Protein AF-A0A2D6JQS0-F1 (afdb_monomer_lite)

Secondary structure (DSSP, 8-state):
-EEEE-TTT--EEEESS---EEEE-TTT--EEEE-PPPP-----PPPHHHHHHHHHHHHHHHHHHHHHHHHHHHHHH-SGGGGSTTHHHHHHHHHHHHHHHHHHHHHHHHHHTSSS--S-------------------TTSHHHHHHHHHHHHHHHHHHHHHHHHHHHHHHHHHHHHHHHHHHHHHHTT-

Foldseek 3Di:
DDWDADPPPRDIDDDPDPDAAWDQDPPPRDTDGDPPPPPPPCPPPQPPVNVVVVVLLVPLLVQLVVLLVQLVVLCVVCVPCCVPPCVVVSCVSNVSSCVSCVVVVVVVVVVVVPPDPDDDPPPPDPPPPDDDDDDDDDPPCPVVVVVVVVVVVVVVVVVVVVVVVVVVVVVVVVVVVVVVVVVVVVVVVD

pLDDT: mean 72.51, std 15.48, range [33.44, 94.12]

Structure (mmCIF, N/CA/C/O backbone):
data_AF-A0A2D6JQS0-F1
#
_entry.id   AF-A0A2D6JQS0-F1
#
loop_
_atom_site.group_PDB
_atom_site.id
_atom_site.type_symbol
_atom_site.label_atom_id
_atom_site.label_alt_id
_atom_site.label_comp_id
_atom_site.label_asym_id
_atom_site.label_entity_id
_atom_site.label_seq_id
_atom_site.pdbx_PDB_ins_code
_atom_site.Cartn_x
_atom_site.Cartn_y
_atom_site.Cartn_z
_atom_site.occupancy
_atom_site.B_iso_or_equiv
_atom_site.auth_seq_id
_atom_site.auth_comp_id
_atom_site.auth_asym_id
_atom_site.auth_atom_id
_atom_site.pdbx_PDB_model_num
ATOM 1 N N . MET A 1 1 ? -30.048 9.059 39.868 1.00 60.97 1 MET A N 1
ATOM 2 C CA . MET A 1 1 ? -30.876 7.963 40.430 1.00 60.97 1 MET A CA 1
ATOM 3 C C . MET A 1 1 ? -32.261 8.067 39.819 1.00 60.97 1 MET A C 1
ATOM 5 O O . MET A 1 1 ? -32.766 9.179 39.764 1.00 60.97 1 MET A O 1
ATOM 9 N N . TYR A 1 2 ? -32.853 6.965 39.354 1.00 75.31 2 TYR A N 1
ATOM 10 C CA . TYR A 1 2 ? -34.159 6.997 38.684 1.00 75.31 2 TYR A CA 1
ATOM 11 C C . TYR A 1 2 ? -35.253 6.486 39.614 1.00 75.31 2 TYR A C 1
ATOM 13 O O . TYR A 1 2 ? -35.044 5.522 40.355 1.00 75.31 2 TYR A O 1
ATOM 21 N N . GLN A 1 3 ? -36.403 7.154 39.583 1.00 78.44 3 GLN A N 1
ATOM 22 C CA . GLN A 1 3 ? -37.559 6.816 40.398 1.00 78.44 3 GLN A CA 1
ATOM 23 C C . GLN A 1 3 ? -38.680 6.306 39.495 1.00 78.44 3 GLN A C 1
ATOM 25 O O . GLN A 1 3 ? -39.077 6.977 38.549 1.00 78.44 3 GLN A O 1
ATOM 30 N N . LEU A 1 4 ? -39.164 5.103 39.789 1.00 81.44 4 LEU A N 1
ATOM 31 C CA . LEU A 1 4 ? -40.225 4.416 39.058 1.00 81.44 4 LEU A CA 1
ATOM 32 C C . LEU A 1 4 ? -41.399 4.203 40.013 1.00 81.44 4 LEU A C 1
ATOM 34 O O . LEU A 1 4 ? -41.187 3.920 41.192 1.00 81.44 4 LEU A O 1
ATOM 38 N N . VAL A 1 5 ? -42.631 4.329 39.530 1.00 83.69 5 VAL A N 1
ATOM 39 C CA . VAL A 1 5 ? -43.838 4.066 40.325 1.00 83.69 5 VAL A CA 1
ATOM 40 C C . VAL A 1 5 ? -44.525 2.842 39.744 1.00 83.69 5 VAL A C 1
ATOM 42 O O . VAL A 1 5 ? -44.778 2.790 38.542 1.00 83.69 5 VAL A O 1
ATOM 45 N N . CYS A 1 6 ? -44.794 1.837 40.578 1.00 84.50 6 CYS A N 1
ATOM 46 C CA . CYS A 1 6 ? -45.536 0.667 40.128 1.00 84.50 6 CYS A CA 1
ATOM 47 C C . CYS A 1 6 ? -46.991 1.065 39.814 1.00 84.50 6 CYS A C 1
ATOM 49 O O . CYS A 1 6 ? -47.656 1.600 40.700 1.00 84.50 6 CYS A O 1
ATOM 51 N N . PRO A 1 7 ? -47.521 0.766 38.614 1.00 84.31 7 PRO A N 1
ATOM 52 C CA . PRO A 1 7 ? -48.896 1.118 38.253 1.00 84.31 7 PRO A CA 1
ATOM 53 C C . PRO A 1 7 ? -49.950 0.322 39.032 1.00 84.31 7 PRO A C 1
ATOM 55 O O . PRO A 1 7 ? -51.094 0.747 39.101 1.00 84.31 7 PRO A O 1
ATOM 58 N N . ASN A 1 8 ? -49.579 -0.822 39.617 1.00 86.94 8 ASN A N 1
ATOM 59 C CA . ASN A 1 8 ? -50.534 -1.718 40.268 1.00 86.94 8 ASN A CA 1
ATOM 60 C C . ASN A 1 8 ? -50.696 -1.438 41.772 1.00 86.94 8 ASN A C 1
ATOM 62 O O . ASN A 1 8 ? -51.780 -1.574 42.319 1.00 86.94 8 ASN A O 1
ATOM 66 N N . CYS A 1 9 ? -49.623 -1.026 42.456 1.00 88.81 9 CYS A N 1
ATOM 67 C CA . CYS A 1 9 ? -49.655 -0.752 43.900 1.00 88.81 9 CYS A CA 1
ATOM 68 C C . CYS A 1 9 ? -49.201 0.662 44.287 1.00 88.81 9 CYS A C 1
ATOM 70 O O . CYS A 1 9 ? -49.132 0.977 45.471 1.00 88.81 9 CYS A O 1
ATOM 72 N N . GLY A 1 10 ? -48.820 1.504 43.321 1.00 85.12 10 GLY A N 1
ATOM 73 C CA . GLY A 1 10 ? -48.348 2.869 43.577 1.00 85.12 10 GLY A CA 1
ATOM 74 C C . GLY A 1 10 ? -46.990 2.957 44.286 1.00 85.12 10 GLY A C 1
ATOM 75 O O . GLY A 1 10 ? -46.544 4.049 44.642 1.00 85.12 10 GLY A O 1
ATOM 76 N N . GLN A 1 11 ? -46.301 1.831 44.503 1.00 86.38 11 GLN A N 1
ATOM 77 C CA . GLN A 1 11 ? -45.053 1.819 45.259 1.00 86.38 11 GLN A CA 1
ATOM 78 C C . GLN A 1 11 ? -43.918 2.485 44.470 1.00 86.38 11 GLN A C 1
ATOM 80 O O . GLN A 1 11 ? -43.648 2.143 43.315 1.00 86.38 11 GLN A O 1
ATOM 85 N N . LYS A 1 12 ? -43.236 3.433 45.123 1.00 85.81 12 LYS A N 1
ATOM 86 C CA . LYS A 1 12 ? -42.078 4.161 44.589 1.00 85.81 12 LYS A CA 1
ATOM 87 C C . LYS A 1 12 ? -40.817 3.309 44.728 1.00 85.81 12 LYS A C 1
ATOM 89 O O . LYS A 1 12 ? -40.426 2.936 45.829 1.00 85.81 12 LYS A O 1
ATOM 94 N N . MET A 1 13 ? -40.159 3.044 43.610 1.00 80.50 13 MET A N 1
ATOM 95 C CA . MET A 1 13 ? -38.956 2.229 43.502 1.00 80.50 13 MET A CA 1
ATOM 96 C C . MET A 1 13 ? -37.789 3.073 43.001 1.00 80.50 13 MET A C 1
ATOM 98 O O . MET A 1 13 ? -37.962 3.908 42.114 1.00 80.50 13 MET A O 1
ATOM 102 N N . ARG A 1 14 ? -36.591 2.857 43.550 1.00 79.69 14 ARG A N 1
ATOM 103 C CA . ARG A 1 14 ? -35.366 3.537 43.110 1.00 79.69 14 ARG A CA 1
ATOM 104 C C . ARG A 1 14 ? -34.458 2.544 42.403 1.00 79.69 14 ARG A C 1
ATOM 106 O O . ARG A 1 14 ? -34.060 1.550 43.005 1.00 79.69 14 ARG A O 1
ATOM 113 N N . THR A 1 15 ? -34.098 2.823 41.154 1.00 76.56 15 THR A N 1
ATOM 114 C CA . THR A 1 15 ? -33.125 2.015 40.411 1.00 76.56 15 THR A CA 1
ATOM 115 C C . THR A 1 15 ? -31.848 2.806 40.152 1.00 76.56 15 THR A C 1
ATOM 117 O O . THR A 1 15 ? -31.854 4.018 39.904 1.00 76.56 15 THR A O 1
ATOM 120 N N . LYS A 1 16 ? -30.713 2.101 40.227 1.00 69.44 16 LYS A N 1
ATOM 121 C CA . LYS A 1 16 ? -29.394 2.674 39.923 1.00 69.44 16 LYS A CA 1
ATOM 122 C C . LYS A 1 16 ? -29.216 2.943 38.422 1.00 69.44 16 LYS A C 1
ATOM 124 O O . LYS A 1 16 ? -28.465 3.840 38.065 1.00 69.44 16 LYS A O 1
ATOM 129 N N . LYS A 1 17 ? -29.929 2.207 37.560 1.00 67.25 17 LYS A N 1
ATOM 130 C CA . LYS A 1 17 ? -29.922 2.348 36.095 1.00 67.25 17 LYS A CA 1
ATOM 131 C C . LYS A 1 17 ? -31.357 2.438 35.562 1.00 67.25 17 LYS A C 1
ATOM 133 O O . LYS A 1 17 ? -32.286 1.945 36.208 1.00 67.25 17 LYS A O 1
ATOM 138 N N . LEU A 1 18 ? -31.530 3.074 34.405 1.00 65.06 18 LEU A N 1
ATOM 139 C CA . LEU A 1 18 ? -32.772 3.035 33.629 1.00 65.06 18 LEU A CA 1
ATOM 140 C C . LEU A 1 18 ? -33.000 1.592 33.175 1.00 65.06 18 LEU A C 1
ATOM 142 O O . LEU A 1 18 ? -32.271 1.086 32.326 1.00 65.06 18 LEU A O 1
ATOM 146 N N . VAL A 1 19 ? -33.964 0.908 33.787 1.00 63.50 19 VAL A N 1
ATOM 147 C CA . VAL A 1 19 ? -34.331 -0.455 33.394 1.00 63.50 19 VAL A CA 1
ATOM 148 C C . VAL A 1 19 ? -35.478 -0.335 32.402 1.00 63.50 19 VAL A C 1
ATOM 150 O O . VAL A 1 19 ? -36.569 0.094 32.779 1.00 63.50 19 VAL A O 1
ATOM 153 N N . SER A 1 20 ? -35.216 -0.678 31.144 1.00 66.88 20 SER A N 1
ATOM 154 C CA . SER A 1 20 ? -36.236 -0.768 30.095 1.00 66.88 20 SER A CA 1
ATOM 155 C C . SER A 1 20 ? -36.625 -2.234 29.940 1.00 66.88 20 SER A C 1
ATOM 157 O O . SER A 1 20 ? -35.758 -3.072 29.697 1.00 66.88 20 SER A O 1
ATOM 159 N N . GLY A 1 21 ? -37.901 -2.570 30.144 1.00 75.88 21 GLY A N 1
ATOM 160 C CA . GLY A 1 21 ? -38.386 -3.949 30.030 1.00 75.88 21 GLY A CA 1
ATOM 161 C C . GLY A 1 21 ? -39.406 -4.345 31.096 1.00 75.88 21 GLY A C 1
ATOM 162 O O . GLY A 1 21 ? -40.058 -3.498 31.706 1.00 75.88 21 GLY A O 1
ATOM 163 N N . LYS A 1 22 ? -39.582 -5.659 31.297 1.00 79.19 22 LYS A N 1
ATOM 164 C CA . LYS A 1 22 ? -40.445 -6.203 32.357 1.00 79.19 22 LYS A CA 1
ATOM 165 C C . LYS A 1 22 ? -39.705 -6.130 33.691 1.00 79.19 22 LYS A C 1
ATOM 167 O O . LYS A 1 22 ? -38.696 -6.807 33.869 1.00 79.19 22 LYS A O 1
ATOM 172 N N . VAL A 1 23 ? -40.224 -5.344 34.627 1.00 82.38 23 VAL A N 1
ATOM 173 C CA . VAL A 1 23 ? -39.700 -5.239 35.994 1.00 82.38 23 VAL A CA 1
ATOM 174 C C . VAL A 1 23 ? -40.722 -5.835 36.958 1.00 82.38 23 VAL A C 1
ATOM 176 O O . VAL A 1 23 ? -41.917 -5.549 36.862 1.00 82.38 23 VAL A O 1
ATOM 179 N N . LYS A 1 24 ? -40.254 -6.675 37.889 1.00 85.62 24 LYS A N 1
ATOM 180 C CA . LYS A 1 24 ? -41.083 -7.246 38.956 1.00 85.62 24 LYS A CA 1
ATOM 181 C C . LYS A 1 24 ? -41.143 -6.277 40.135 1.00 85.62 24 LYS A C 1
ATOM 183 O O . LYS A 1 24 ? -40.106 -5.880 40.666 1.00 85.62 24 LYS A O 1
ATOM 188 N N . CYS A 1 25 ? -42.346 -5.899 40.556 1.00 85.50 25 CYS A N 1
ATOM 189 C CA . CYS A 1 25 ? -42.526 -5.079 41.751 1.00 85.50 25 CYS A CA 1
ATOM 190 C C . CYS A 1 25 ? -42.332 -5.927 43.030 1.00 85.50 25 CYS A C 1
ATOM 192 O O . CYS A 1 25 ? -42.939 -6.986 43.128 1.00 85.50 25 CYS A O 1
ATOM 194 N N . PRO A 1 26 ? -41.556 -5.496 44.039 1.00 84.75 26 PRO A N 1
ATOM 195 C CA . PRO A 1 26 ? -41.351 -6.230 45.284 1.00 84.75 26 PRO A CA 1
ATOM 196 C C . PRO A 1 26 ? -42.544 -6.131 46.239 1.00 84.75 26 PRO A C 1
ATOM 198 O O . PRO A 1 26 ? -42.681 -6.997 47.091 1.00 84.75 26 PRO A O 1
ATOM 201 N N . GLY A 1 27 ? -43.413 -5.121 46.105 1.00 85.94 27 GLY A N 1
ATOM 202 C CA . GLY A 1 27 ? -44.619 -5.010 46.928 1.00 85.94 27 GLY A CA 1
ATOM 203 C C . GLY A 1 27 ? -45.738 -5.934 46.466 1.00 85.94 27 GLY A C 1
ATOM 204 O O . GLY A 1 27 ? -46.205 -6.767 47.228 1.00 85.94 27 GLY A O 1
ATOM 205 N N . CYS A 1 28 ? -46.165 -5.808 45.205 1.00 87.88 28 CYS A N 1
ATOM 206 C CA . CYS A 1 28 ? -47.296 -6.582 44.673 1.00 87.88 28 CYS A CA 1
ATOM 207 C C . CYS A 1 28 ? -46.890 -7.827 43.872 1.00 87.88 28 CYS A C 1
ATOM 209 O O . CYS A 1 28 ? -47.759 -8.546 43.394 1.00 87.88 28 CYS A O 1
ATOM 211 N N . GLN A 1 29 ? -45.589 -8.071 43.674 1.00 85.81 29 GLN A N 1
ATOM 212 C CA . GLN A 1 29 ? -45.033 -9.180 42.879 1.00 85.81 29 GLN A CA 1
ATOM 213 C C . GLN A 1 29 ? -45.459 -9.234 41.404 1.00 85.81 29 GLN A C 1
ATOM 215 O O . GLN A 1 29 ? -45.073 -10.157 40.686 1.00 85.81 29 GLN A O 1
ATOM 220 N N . GLN A 1 30 ? -46.189 -8.228 40.928 1.00 85.94 30 GLN A N 1
ATOM 221 C CA . GLN A 1 30 ? -46.667 -8.148 39.557 1.00 85.94 30 GLN A CA 1
ATOM 222 C C . GLN A 1 30 ? -45.588 -7.584 38.631 1.00 85.94 30 GLN A C 1
ATOM 224 O O . GLN A 1 30 ? -44.807 -6.698 39.002 1.00 85.94 30 GLN A O 1
ATOM 229 N N . ASN A 1 31 ? -45.548 -8.119 37.414 1.00 84.56 31 ASN A N 1
ATOM 230 C CA . ASN A 1 31 ? -44.633 -7.675 36.371 1.00 84.56 31 ASN A CA 1
ATOM 231 C C . ASN A 1 31 ? -45.281 -6.535 35.587 1.00 84.56 31 ASN A C 1
ATOM 233 O O . ASN A 1 31 ? -46.371 -6.705 35.046 1.00 84.56 31 ASN A O 1
ATOM 237 N N . PHE A 1 32 ? -44.598 -5.400 35.469 1.00 81.69 32 PHE A N 1
ATOM 238 C CA . PHE A 1 32 ? -45.050 -4.291 34.629 1.00 81.69 32 PHE A CA 1
ATOM 239 C C . PHE A 1 32 ? -43.949 -3.879 33.654 1.00 81.69 32 PHE A C 1
ATOM 241 O O . PHE A 1 32 ? -42.761 -4.095 33.905 1.00 81.69 32 PHE A O 1
ATOM 248 N N . ARG A 1 33 ? -44.346 -3.339 32.499 1.00 77.19 33 ARG A N 1
ATOM 249 C CA . ARG A 1 33 ? -43.409 -2.815 31.502 1.00 77.19 33 ARG A CA 1
ATOM 250 C C . ARG A 1 33 ? -43.120 -1.352 31.798 1.00 77.19 33 ARG A C 1
ATOM 252 O O . ARG A 1 33 ? -44.045 -0.562 31.969 1.00 77.19 33 ARG A O 1
ATOM 259 N N . THR A 1 34 ? -41.846 -0.996 31.843 1.00 75.69 34 THR A N 1
ATOM 260 C CA . THR A 1 34 ? -41.417 0.401 31.856 1.00 75.69 34 THR A CA 1
ATOM 261 C C . THR A 1 34 ? -41.355 0.902 30.412 1.00 75.69 34 THR A C 1
ATOM 263 O O . THR A 1 34 ? -40.552 0.422 29.619 1.00 75.69 34 THR A O 1
ATOM 266 N N . ASN A 1 35 ? -42.214 1.865 30.062 1.00 59.25 35 ASN A N 1
ATOM 267 C CA . ASN A 1 35 ? -42.192 2.556 28.762 1.00 59.25 35 ASN A CA 1
ATOM 268 C C . ASN A 1 35 ? -41.187 3.712 28.770 1.00 59.25 35 ASN A C 1
ATOM 270 O O . ASN A 1 35 ? -41.434 4.773 28.199 1.00 59.25 35 ASN A O 1
ATOM 274 N N . THR A 1 36 ? -40.073 3.548 29.476 1.00 55.12 36 THR A N 1
ATOM 275 C CA . THR A 1 36 ? -38.993 4.509 29.330 1.00 55.12 36 THR A CA 1
ATOM 276 C C . THR A 1 36 ? -38.389 4.240 27.959 1.00 55.12 36 THR A C 1
ATOM 278 O O . THR A 1 36 ? -38.076 3.075 27.690 1.00 55.12 36 THR A O 1
ATOM 281 N N . PRO A 1 37 ? -38.271 5.248 27.073 1.00 51.91 37 PRO A N 1
ATOM 282 C CA . PRO A 1 37 ? -37.564 5.048 25.821 1.00 51.91 37 PRO A CA 1
ATOM 283 C C . PRO A 1 37 ? -36.208 4.417 26.162 1.00 51.91 37 PRO A C 1
ATOM 285 O O . PRO A 1 37 ? -35.601 4.820 27.167 1.00 51.91 37 PRO A O 1
ATOM 288 N N . PRO A 1 38 ? -35.792 3.372 25.423 1.00 50.81 38 PRO A N 1
ATOM 289 C CA . PRO A 1 38 ? -34.551 2.669 25.710 1.00 50.81 38 PRO A CA 1
ATOM 290 C C . PRO A 1 38 ? -33.435 3.704 25.882 1.00 50.81 38 PRO A C 1
ATOM 292 O O . PRO A 1 38 ? -33.471 4.726 25.187 1.00 50.81 38 PRO A O 1
ATOM 295 N N . PRO A 1 39 ? -32.479 3.505 26.816 1.00 51.56 39 PRO A N 1
ATOM 296 C CA . PRO A 1 39 ? -31.298 4.354 26.855 1.00 51.56 39 PRO A CA 1
ATOM 297 C C . PRO A 1 39 ? -30.763 4.346 25.435 1.00 51.56 39 PRO A C 1
ATOM 299 O O . PRO A 1 39 ? -30.502 3.265 24.913 1.00 51.56 39 PRO A O 1
ATOM 302 N N . VAL A 1 40 ? -30.762 5.516 24.792 1.00 52.75 40 VAL A N 1
ATOM 303 C CA . VAL A 1 40 ? -30.307 5.667 23.416 1.00 52.75 40 VAL A CA 1
ATOM 304 C C . VAL A 1 40 ? -28.961 4.969 23.394 1.00 52.75 40 VAL A C 1
ATOM 306 O O . VAL A 1 40 ? -28.029 5.429 24.055 1.00 52.75 40 VAL A O 1
ATOM 309 N N . GLU A 1 41 ? -28.885 3.809 22.740 1.00 47.09 41 GLU A N 1
ATOM 310 C CA . GLU A 1 41 ? -27.621 3.288 22.263 1.00 47.09 41 GLU A CA 1
ATOM 311 C C . GLU A 1 41 ? -27.137 4.410 21.364 1.00 47.09 41 GLU A C 1
ATOM 313 O O . GLU A 1 41 ? -27.542 4.538 20.209 1.00 47.09 41 GLU A O 1
ATOM 318 N N . GLN A 1 42 ? -26.367 5.325 21.951 1.00 47.84 42 GLN A N 1
ATOM 319 C CA . GLN A 1 42 ? -25.520 6.224 21.217 1.00 47.84 42 GLN A CA 1
ATOM 320 C C . GLN A 1 42 ? -24.591 5.270 20.490 1.00 47.84 42 GLN A C 1
ATOM 322 O O . GLN A 1 42 ? -23.562 4.850 21.013 1.00 47.84 42 GLN A O 1
ATOM 327 N N . LYS A 1 43 ? -25.015 4.868 19.289 1.00 46.38 43 LYS A N 1
ATOM 328 C CA . LYS A 1 43 ? -24.120 4.535 18.202 1.00 46.38 43 LYS A CA 1
ATOM 329 C C . LYS A 1 43 ? -23.211 5.747 18.141 1.00 46.38 43 LYS A C 1
ATOM 331 O O . LYS A 1 43 ? -23.630 6.780 17.628 1.00 46.38 43 LYS A O 1
ATOM 336 N N . ALA A 1 44 ? -22.089 5.651 18.855 1.00 54.53 44 ALA A N 1
ATOM 337 C CA . ALA A 1 44 ? -21.155 6.737 19.041 1.00 54.53 44 ALA A CA 1
ATOM 338 C C . ALA A 1 44 ? -20.899 7.286 17.648 1.00 54.53 44 ALA A C 1
ATOM 340 O O . ALA A 1 44 ? -20.442 6.556 16.766 1.00 54.53 44 ALA A O 1
ATOM 341 N N . GLU A 1 45 ? -21.357 8.512 17.416 1.00 50.19 45 GLU A N 1
ATOM 342 C CA . GLU A 1 45 ? -21.091 9.184 16.164 1.00 50.19 45 GLU A CA 1
ATOM 343 C C . GLU A 1 45 ? -19.562 9.246 16.090 1.00 50.19 45 GLU A C 1
ATOM 345 O O . GLU A 1 45 ? -18.947 9.762 17.031 1.00 50.19 45 GLU A O 1
ATOM 350 N N . PRO A 1 46 ? -18.937 8.590 15.094 1.00 53.25 46 PRO A N 1
ATOM 351 C CA . PRO A 1 46 ? -17.492 8.456 15.059 1.00 53.25 46 PRO A CA 1
ATOM 352 C C . PRO A 1 46 ? -16.915 9.861 15.102 1.00 53.25 46 PRO A C 1
ATOM 354 O O . PRO A 1 46 ? -17.295 10.719 14.298 1.00 53.25 46 PRO A O 1
ATOM 357 N N . SER A 1 47 ? -16.056 10.113 16.089 1.00 59.84 47 SER A N 1
ATOM 358 C CA . SER A 1 47 ? -15.484 11.438 16.272 1.00 59.84 47 SER A CA 1
ATOM 359 C C . SER A 1 47 ? -14.773 11.853 14.973 1.00 59.84 47 SER A C 1
ATOM 361 O O . SER A 1 47 ? -14.268 10.990 14.244 1.00 59.84 47 SER A O 1
ATOM 363 N N . PRO A 1 48 ? -14.706 13.156 14.645 1.00 69.00 48 PRO A N 1
ATOM 364 C CA . PRO A 1 48 ? -14.028 13.633 13.436 1.00 69.00 48 PRO A CA 1
ATOM 365 C C . PRO A 1 48 ? -12.608 13.060 13.269 1.00 69.00 48 PRO A C 1
ATOM 367 O O . PRO A 1 48 ? -12.167 12.800 12.152 1.00 69.00 48 PRO A O 1
ATOM 370 N N . GLN A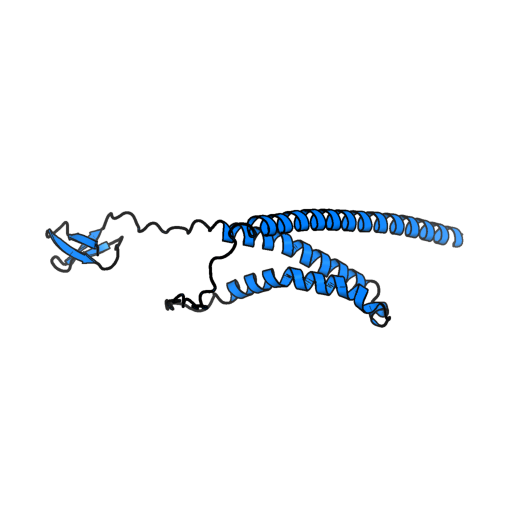 1 49 ? -11.944 12.781 14.393 1.00 63.56 49 GLN A N 1
ATOM 371 C CA . GLN A 1 49 ? -10.610 12.199 14.482 1.00 63.56 49 GLN A CA 1
ATOM 372 C C . GLN A 1 49 ? -10.552 10.733 14.007 1.00 63.56 49 GLN A C 1
ATOM 374 O O . GLN A 1 49 ? -9.605 10.337 13.332 1.00 63.56 49 GLN A O 1
ATOM 379 N N . GLU A 1 50 ? -11.588 9.933 14.278 1.00 69.31 50 GLU A N 1
ATOM 380 C CA . GLU A 1 50 ? -11.658 8.532 13.838 1.00 69.31 50 GLU A CA 1
ATOM 381 C C . GLU A 1 50 ? -11.876 8.423 12.318 1.00 69.31 50 GLU A C 1
ATOM 383 O O . GLU A 1 50 ? -11.407 7.489 11.659 1.00 69.31 50 GLU A O 1
ATOM 388 N N . LYS A 1 51 ? -12.579 9.400 11.732 1.00 75.88 51 LYS A N 1
ATOM 389 C CA . LYS A 1 51 ? -12.822 9.455 10.286 1.00 75.88 51 LYS A CA 1
ATOM 390 C C . LYS A 1 51 ? -11.532 9.732 9.508 1.00 75.88 51 LYS A C 1
ATOM 392 O O . LYS A 1 51 ? -11.307 9.098 8.479 1.00 75.88 51 LYS A O 1
ATOM 397 N N . GLU A 1 52 ? -10.684 10.630 10.004 1.00 79.06 52 GLU A N 1
ATOM 398 C CA . GLU A 1 52 ? -9.388 10.946 9.389 1.00 79.06 52 GLU A CA 1
ATOM 399 C C . GLU A 1 52 ? -8.429 9.750 9.435 1.00 79.06 52 GLU A C 1
ATOM 401 O O . GLU A 1 52 ? -7.813 9.404 8.424 1.00 79.06 52 GLU A O 1
ATOM 406 N N . GLU A 1 53 ? -8.367 9.047 10.568 1.00 77.38 53 GLU A N 1
ATOM 407 C CA . GLU A 1 53 ? -7.519 7.861 10.714 1.00 77.38 53 GLU A CA 1
ATOM 408 C C . GLU A 1 53 ? -7.954 6.724 9.775 1.00 77.38 53 GLU A C 1
ATOM 410 O O . GLU A 1 53 ? -7.116 6.086 9.130 1.00 77.38 53 GLU A O 1
ATOM 415 N N . ARG A 1 54 ? -9.271 6.518 9.611 1.00 78.75 54 ARG A N 1
ATOM 416 C CA . ARG A 1 54 ? -9.805 5.563 8.625 1.00 78.75 54 ARG A CA 1
ATOM 417 C C . ARG A 1 54 ? -9.431 5.940 7.197 1.00 78.75 54 ARG A C 1
ATOM 419 O O . ARG A 1 54 ? -9.059 5.054 6.435 1.00 78.75 54 ARG A O 1
ATOM 426 N N . ILE A 1 55 ? -9.514 7.221 6.832 1.00 82.62 55 ILE A N 1
ATOM 427 C CA . ILE A 1 55 ? -9.126 7.688 5.492 1.00 82.62 55 ILE A CA 1
ATOM 428 C C . ILE A 1 55 ? -7.628 7.459 5.270 1.00 82.62 55 ILE A C 1
ATOM 430 O O . ILE A 1 55 ? -7.239 6.918 4.236 1.00 82.62 55 ILE A O 1
ATOM 434 N N . ARG A 1 56 ? -6.784 7.790 6.254 1.00 78.44 56 ARG A N 1
ATOM 435 C CA . ARG A 1 56 ? -5.337 7.563 6.171 1.00 78.44 56 ARG A CA 1
ATOM 436 C C . ARG A 1 56 ? -4.998 6.081 6.011 1.00 78.44 56 ARG A C 1
ATOM 438 O O . ARG A 1 56 ? -4.161 5.752 5.177 1.00 78.44 56 ARG A O 1
ATOM 445 N N . MET A 1 57 ? -5.668 5.189 6.742 1.00 81.19 57 MET A N 1
ATOM 446 C CA . MET A 1 57 ? -5.521 3.740 6.552 1.00 81.19 57 MET A CA 1
ATOM 447 C C . MET A 1 57 ? -5.984 3.284 5.164 1.00 81.19 57 MET A C 1
ATOM 449 O O . MET A 1 57 ? -5.295 2.485 4.531 1.00 81.19 57 MET A O 1
ATOM 453 N N . LEU A 1 58 ? -7.115 3.807 4.677 1.00 80.44 58 LEU A N 1
ATOM 454 C CA . LEU A 1 58 ? -7.667 3.460 3.365 1.00 80.44 58 LEU A CA 1
ATOM 455 C C . LEU A 1 58 ? -6.725 3.857 2.219 1.00 80.44 58 LEU A C 1
ATOM 457 O O . LEU A 1 58 ? -6.669 3.158 1.214 1.00 80.44 58 LEU A O 1
ATOM 461 N N . VAL A 1 59 ? -5.983 4.957 2.373 1.00 81.44 59 VAL A N 1
ATOM 462 C CA . VAL A 1 59 ? -5.032 5.445 1.364 1.00 81.44 59 VAL A CA 1
ATOM 463 C C . VAL A 1 59 ? -3.648 4.815 1.533 1.00 81.44 59 VAL A C 1
ATOM 465 O O . VAL A 1 59 ? -3.058 4.394 0.550 1.00 81.44 59 VAL A O 1
ATOM 468 N N . MET A 1 60 ? -3.108 4.688 2.748 1.00 82.50 60 MET A N 1
ATOM 469 C CA . MET A 1 60 ? -1.746 4.158 2.936 1.00 82.50 60 MET A CA 1
ATOM 470 C C . MET A 1 60 ? -1.627 2.660 2.627 1.00 82.50 60 MET A C 1
ATOM 472 O O . MET A 1 60 ? -0.584 2.225 2.142 1.00 82.50 60 MET A O 1
ATOM 476 N N . ALA A 1 61 ? -2.686 1.874 2.847 1.00 86.19 61 ALA A N 1
ATOM 477 C CA . ALA A 1 61 ? -2.680 0.435 2.584 1.00 86.19 61 ALA A CA 1
ATOM 478 C C . ALA A 1 61 ? -2.465 0.055 1.099 1.00 86.19 61 ALA A C 1
ATOM 480 O O . ALA A 1 61 ? -1.560 -0.739 0.837 1.00 86.19 61 ALA A O 1
ATOM 481 N N . PRO A 1 62 ? -3.218 0.592 0.113 1.00 81.94 62 PRO A N 1
ATOM 482 C CA . PRO A 1 62 ? -3.000 0.261 -1.297 1.00 81.94 62 PRO A CA 1
ATOM 483 C C . PRO A 1 62 ? -1.638 0.740 -1.803 1.00 81.94 62 PRO A C 1
ATOM 485 O O . PRO A 1 62 ? -1.008 0.042 -2.589 1.00 81.94 62 PRO A O 1
ATOM 488 N N . PHE A 1 63 ? -1.147 1.881 -1.310 1.00 83.12 63 PHE A N 1
ATOM 489 C CA . PHE A 1 63 ? 0.203 2.348 -1.620 1.00 83.12 63 PHE A CA 1
ATOM 490 C C . PHE A 1 63 ? 1.263 1.386 -1.079 1.00 83.12 63 PHE A C 1
ATOM 492 O O . PHE A 1 63 ? 2.125 0.945 -1.833 1.00 83.12 63 PHE A O 1
ATOM 499 N N . GLY A 1 64 ? 1.171 0.995 0.195 1.00 87.31 64 GLY A N 1
ATOM 500 C CA . GLY A 1 64 ? 2.084 0.015 0.781 1.00 87.31 64 GLY A CA 1
ATOM 501 C C . GLY A 1 64 ? 2.074 -1.319 0.032 1.00 87.31 64 GLY A C 1
ATOM 502 O O . GLY A 1 64 ? 3.135 -1.856 -0.278 1.00 87.31 64 GLY A O 1
ATOM 503 N N . ALA A 1 65 ? 0.887 -1.815 -0.332 1.00 84.56 65 ALA A N 1
ATOM 504 C CA . ALA A 1 65 ? 0.729 -3.042 -1.111 1.00 84.56 65 ALA A CA 1
ATOM 505 C C . ALA A 1 65 ? 1.340 -2.932 -2.517 1.00 84.56 65 ALA A C 1
ATOM 507 O O . ALA A 1 65 ? 2.007 -3.863 -2.961 1.00 84.56 65 ALA A O 1
ATOM 508 N N . LEU A 1 66 ? 1.168 -1.792 -3.193 1.00 84.12 66 LEU A N 1
ATOM 509 C CA . LEU A 1 66 ? 1.755 -1.538 -4.509 1.00 84.12 66 LEU A CA 1
ATOM 510 C C . LEU A 1 66 ? 3.289 -1.523 -4.453 1.00 84.12 66 LEU A C 1
ATOM 512 O O . LEU A 1 66 ? 3.932 -2.186 -5.261 1.00 84.12 66 LEU A O 1
ATOM 516 N N . PHE A 1 67 ? 3.878 -0.814 -3.485 1.00 86.38 67 PHE A N 1
ATOM 517 C CA . PHE A 1 67 ? 5.334 -0.782 -3.297 1.00 86.38 67 PHE A CA 1
ATOM 518 C C . PHE A 1 67 ? 5.903 -2.167 -2.973 1.00 86.38 67 PHE A C 1
ATOM 520 O O . PHE A 1 67 ? 6.939 -2.548 -3.521 1.00 86.38 67 PHE A O 1
ATOM 527 N N . LEU A 1 68 ? 5.200 -2.945 -2.142 1.00 88.62 68 LEU A N 1
ATOM 528 C CA . LEU A 1 68 ? 5.569 -4.333 -1.866 1.00 88.62 68 LEU A CA 1
ATOM 529 C C . LEU A 1 68 ? 5.510 -5.197 -3.124 1.00 88.62 68 LEU A C 1
ATOM 531 O O . LEU A 1 68 ? 6.425 -5.976 -3.369 1.00 88.62 68 LEU A O 1
ATOM 535 N N . PHE A 1 69 ? 4.451 -5.051 -3.919 1.00 83.31 69 PHE A N 1
ATOM 536 C CA . PHE A 1 69 ? 4.280 -5.803 -5.155 1.00 83.31 69 PHE A CA 1
ATOM 537 C C . PHE A 1 69 ? 5.386 -5.483 -6.164 1.00 83.31 69 PHE A C 1
ATOM 539 O O . PHE A 1 69 ? 6.005 -6.402 -6.686 1.00 83.31 69 PHE A O 1
ATOM 546 N N . ILE A 1 70 ? 5.696 -4.200 -6.379 1.00 83.19 70 ILE A N 1
ATOM 547 C CA . ILE A 1 70 ? 6.790 -3.773 -7.266 1.00 83.19 70 ILE A CA 1
ATOM 548 C C . ILE A 1 70 ? 8.129 -4.339 -6.782 1.00 83.19 70 ILE A C 1
ATOM 550 O O . ILE A 1 70 ? 8.879 -4.890 -7.582 1.00 83.19 70 ILE A O 1
ATOM 554 N N . GLY A 1 71 ? 8.414 -4.248 -5.479 1.00 85.12 71 GLY A N 1
ATOM 555 C CA . GLY A 1 71 ? 9.638 -4.805 -4.904 1.00 85.12 71 GLY A CA 1
ATOM 556 C C . GLY A 1 71 ? 9.742 -6.323 -5.075 1.00 85.12 71 GLY A C 1
ATOM 557 O O . GLY A 1 71 ? 10.792 -6.828 -5.456 1.00 85.12 71 GLY A O 1
ATOM 558 N N . LEU A 1 72 ? 8.644 -7.055 -4.863 1.00 86.12 72 LEU A N 1
ATOM 559 C CA . LEU A 1 72 ? 8.596 -8.506 -5.067 1.00 86.12 72 LEU A CA 1
ATOM 560 C C . LEU A 1 72 ? 8.761 -8.899 -6.537 1.00 86.12 72 LEU A C 1
ATOM 562 O O . LEU A 1 72 ? 9.472 -9.855 -6.824 1.00 86.12 72 LEU A O 1
ATOM 566 N N . VAL A 1 73 ? 8.132 -8.169 -7.460 1.00 81.19 73 VAL A N 1
ATOM 567 C CA . VAL A 1 73 ? 8.283 -8.404 -8.903 1.00 81.19 73 VAL A CA 1
ATOM 568 C C . VAL A 1 73 ? 9.722 -8.149 -9.338 1.00 81.19 73 VAL A C 1
ATOM 570 O O . VAL A 1 73 ? 10.275 -8.968 -10.062 1.00 81.19 73 VAL A O 1
ATOM 573 N N . ALA A 1 74 ? 10.353 -7.076 -8.855 1.00 81.88 74 ALA A N 1
ATOM 574 C CA . ALA A 1 74 ? 11.755 -6.797 -9.154 1.00 81.88 74 ALA A CA 1
ATOM 575 C C . ALA A 1 74 ? 12.677 -7.940 -8.689 1.00 81.88 74 ALA A C 1
ATOM 577 O O . ALA A 1 74 ? 13.511 -8.398 -9.460 1.00 81.88 74 ALA A O 1
ATOM 578 N N . ILE A 1 75 ? 12.458 -8.464 -7.476 1.00 84.56 75 ILE A N 1
ATOM 579 C CA . ILE A 1 75 ? 13.200 -9.621 -6.943 1.00 84.56 75 ILE A CA 1
ATOM 580 C C . ILE A 1 75 ? 12.926 -10.901 -7.751 1.00 84.56 75 ILE A C 1
ATOM 582 O O . ILE A 1 75 ? 13.815 -11.730 -7.913 1.00 84.56 75 ILE A O 1
ATOM 586 N N . ALA A 1 76 ? 11.695 -11.091 -8.232 1.00 82.75 76 ALA A N 1
ATOM 587 C CA . ALA A 1 76 ? 11.305 -12.294 -8.965 1.00 82.75 76 ALA A CA 1
ATOM 588 C C . ALA A 1 76 ? 11.837 -12.330 -10.405 1.00 82.75 76 ALA A C 1
ATOM 590 O O . ALA A 1 76 ? 12.035 -13.419 -10.939 1.00 82.75 76 ALA A O 1
ATOM 591 N N . ILE A 1 77 ? 12.024 -11.166 -11.034 1.00 82.81 77 ILE A N 1
ATOM 592 C CA . ILE A 1 77 ? 12.552 -11.067 -12.400 1.00 82.81 77 ILE A CA 1
ATOM 593 C C . ILE A 1 77 ? 14.050 -11.372 -12.421 1.00 82.81 77 ILE A C 1
ATOM 595 O O . ILE A 1 77 ? 14.491 -12.081 -13.322 1.00 82.81 77 ILE A O 1
ATOM 599 N N . ASP A 1 78 ? 14.805 -10.871 -11.440 1.00 82.38 78 ASP A N 1
ATOM 600 C CA . ASP A 1 78 ? 16.257 -11.039 -11.409 1.00 82.38 78 ASP A CA 1
ATOM 601 C C . ASP A 1 78 ? 16.766 -11.323 -9.979 1.00 82.38 78 ASP A C 1
ATOM 603 O O . ASP A 1 78 ? 17.137 -10.411 -9.232 1.00 82.38 78 ASP A O 1
ATOM 607 N N . PRO A 1 79 ? 16.725 -12.592 -9.532 1.00 81.56 79 PRO A N 1
ATOM 608 C CA . PRO A 1 79 ? 17.128 -12.956 -8.176 1.00 81.56 79 PRO A CA 1
ATOM 609 C C . PRO A 1 79 ? 18.648 -12.878 -7.966 1.00 81.56 79 PRO A C 1
ATOM 611 O O . PRO A 1 79 ? 19.102 -12.773 -6.823 1.00 81.56 79 PRO A O 1
ATOM 614 N N . ASP A 1 80 ? 19.434 -12.915 -9.042 1.00 83.50 80 ASP A N 1
ATOM 615 C CA . ASP A 1 80 ? 20.898 -12.908 -8.981 1.00 83.50 80 ASP A CA 1
ATOM 616 C C . ASP A 1 80 ? 21.447 -11.503 -8.658 1.00 83.50 80 ASP A C 1
ATOM 618 O O . ASP A 1 80 ? 22.502 -11.355 -8.028 1.00 83.50 80 ASP A O 1
ATOM 622 N N . ASP A 1 81 ? 20.666 -10.462 -8.957 1.00 74.19 81 ASP A N 1
ATOM 623 C CA . ASP A 1 81 ? 20.978 -9.063 -8.660 1.00 74.19 81 ASP A CA 1
ATOM 624 C C . ASP A 1 81 ? 20.982 -8.732 -7.154 1.00 74.19 81 ASP A C 1
ATOM 626 O O . ASP A 1 81 ? 21.551 -7.710 -6.748 1.00 74.19 81 ASP A O 1
ATOM 630 N N . LEU A 1 82 ? 20.436 -9.606 -6.291 1.00 73.31 82 LEU A N 1
ATOM 631 C CA . LEU A 1 82 ? 20.470 -9.435 -4.829 1.00 73.31 82 LEU A CA 1
ATOM 632 C C . LEU A 1 82 ? 21.877 -9.577 -4.230 1.00 73.31 82 LEU A C 1
ATOM 634 O O . LEU A 1 82 ? 22.110 -9.118 -3.110 1.00 73.31 82 LEU A O 1
ATOM 638 N N . VAL A 1 83 ? 22.813 -10.203 -4.948 1.00 77.00 83 VAL A N 1
ATOM 639 C CA . VAL A 1 83 ? 24.216 -10.343 -4.513 1.00 77.00 83 VAL A CA 1
ATOM 640 C C . VAL A 1 83 ? 25.056 -9.135 -4.945 1.00 77.00 83 VAL A C 1
ATOM 642 O O . VAL A 1 83 ? 26.136 -8.888 -4.401 1.00 77.00 83 VAL A O 1
ATOM 645 N N . SER A 1 84 ? 24.557 -8.338 -5.892 1.00 75.69 84 SER A N 1
ATOM 646 C CA . SER A 1 84 ? 25.241 -7.139 -6.363 1.00 75.69 84 SER A CA 1
ATOM 647 C C . SER A 1 84 ? 25.234 -6.031 -5.297 1.00 75.69 84 SER A C 1
ATOM 649 O O . SER A 1 84 ? 24.340 -5.937 -4.453 1.00 75.69 84 SER A O 1
ATOM 651 N N . GLY A 1 85 ? 26.200 -5.109 -5.365 1.00 77.56 85 GLY A N 1
ATOM 652 C CA . GLY A 1 85 ? 26.243 -3.926 -4.490 1.00 77.56 85 GLY A CA 1
ATOM 653 C C . GLY A 1 85 ? 25.016 -3.000 -4.595 1.00 77.56 85 GLY A C 1
ATOM 654 O O . GLY A 1 85 ? 24.904 -2.055 -3.815 1.00 77.56 85 GLY A O 1
ATOM 655 N N . TRP A 1 86 ? 24.095 -3.269 -5.528 1.00 74.06 86 TRP A N 1
ATOM 656 C CA . TRP A 1 86 ? 22.859 -2.521 -5.762 1.00 74.06 86 TRP A CA 1
ATOM 657 C C . TRP A 1 86 ? 21.637 -3.114 -5.046 1.00 74.06 86 TRP A C 1
ATOM 659 O O . TRP A 1 86 ? 20.570 -2.500 -5.058 1.00 74.06 86 TRP A O 1
ATOM 669 N N . ALA A 1 87 ? 21.797 -4.234 -4.332 1.00 74.31 87 ALA A N 1
ATOM 670 C CA . ALA A 1 87 ? 20.780 -4.834 -3.465 1.00 74.31 87 ALA A CA 1
ATOM 671 C C . ALA A 1 87 ? 19.951 -3.840 -2.611 1.00 74.31 87 ALA A C 1
ATOM 673 O O . ALA A 1 87 ? 18.725 -3.995 -2.553 1.00 74.31 87 ALA A O 1
ATOM 674 N N . PRO A 1 88 ? 20.527 -2.793 -1.972 1.00 75.56 88 PRO A N 1
ATOM 675 C CA . PRO A 1 88 ? 19.728 -1.848 -1.188 1.00 75.56 88 PRO A CA 1
ATOM 676 C C . PRO A 1 88 ? 18.689 -1.074 -2.013 1.00 75.56 88 PRO A C 1
ATOM 678 O O . PRO A 1 88 ? 17.659 -0.685 -1.462 1.00 75.56 88 PRO A O 1
ATOM 681 N N . PHE A 1 89 ? 18.901 -0.882 -3.318 1.00 77.19 89 PHE A N 1
ATOM 682 C CA . PHE A 1 89 ? 17.940 -0.194 -4.184 1.00 77.19 89 PHE A CA 1
ATOM 683 C C . PHE A 1 89 ? 16.728 -1.068 -4.517 1.00 77.19 89 PHE A C 1
ATOM 685 O O . PHE A 1 89 ? 15.606 -0.566 -4.520 1.00 77.19 89 PHE A O 1
ATOM 692 N N . TYR A 1 90 ? 16.926 -2.373 -4.708 1.00 78.25 90 TYR A N 1
ATOM 693 C CA . TYR A 1 90 ? 15.839 -3.325 -4.970 1.00 78.25 90 TYR A CA 1
ATOM 694 C C . TYR A 1 90 ? 15.021 -3.661 -3.720 1.00 78.25 90 TYR A C 1
ATOM 696 O O . TYR A 1 90 ? 13.818 -3.913 -3.798 1.00 78.25 90 TYR A O 1
ATOM 704 N N . LEU A 1 91 ? 15.652 -3.610 -2.546 1.00 84.81 91 LEU A N 1
ATOM 705 C CA . LEU A 1 91 ? 14.972 -3.816 -1.269 1.00 84.81 91 LEU A CA 1
ATOM 706 C C . LEU A 1 91 ? 14.221 -2.568 -0.782 1.00 84.81 91 LEU A C 1
ATOM 708 O O . LEU A 1 91 ? 13.266 -2.694 -0.013 1.00 84.81 91 LEU A O 1
ATOM 712 N N . ALA A 1 92 ? 14.603 -1.364 -1.221 1.00 86.62 92 ALA A N 1
ATOM 713 C CA . ALA A 1 92 ? 13.975 -0.120 -0.771 1.00 86.62 92 ALA A CA 1
ATOM 714 C C . ALA A 1 92 ? 12.443 -0.070 -0.995 1.00 86.62 92 ALA A C 1
ATOM 716 O O . ALA A 1 92 ? 11.734 0.309 -0.056 1.00 86.62 92 ALA A O 1
ATOM 717 N N . PRO A 1 93 ? 11.884 -0.501 -2.147 1.00 86.69 93 PRO A N 1
ATOM 718 C CA . PRO A 1 93 ? 10.437 -0.606 -2.343 1.00 86.69 93 PRO A CA 1
ATOM 719 C C . PRO A 1 93 ? 9.762 -1.585 -1.377 1.00 86.69 93 PRO A C 1
ATOM 721 O O . PRO A 1 93 ? 8.691 -1.283 -0.855 1.00 86.69 93 PRO A O 1
ATOM 724 N N . VAL A 1 94 ? 10.406 -2.720 -1.082 1.00 87.56 94 VAL A N 1
ATOM 725 C CA . VAL A 1 94 ? 9.898 -3.725 -0.134 1.00 87.56 94 VAL A CA 1
ATOM 726 C C . VAL A 1 94 ? 9.807 -3.128 1.270 1.00 87.56 94 VAL A C 1
ATOM 728 O O . VAL A 1 94 ? 8.751 -3.193 1.904 1.00 87.56 94 VAL A O 1
ATOM 731 N N . PHE A 1 95 ? 10.876 -2.470 1.730 1.00 88.31 95 PHE A N 1
ATOM 732 C CA . PHE A 1 95 ? 10.899 -1.794 3.029 1.00 88.31 95 PHE A CA 1
ATOM 733 C C . PHE A 1 95 ? 9.895 -0.638 3.109 1.00 88.31 95 PHE A C 1
ATOM 735 O O . PHE A 1 95 ? 9.187 -0.520 4.111 1.00 88.31 95 PHE A O 1
ATOM 742 N N . CYS A 1 96 ? 9.773 0.177 2.056 1.00 87.25 96 CYS A N 1
ATOM 743 C CA . CYS A 1 96 ? 8.743 1.216 1.982 1.00 87.25 96 CYS A CA 1
ATOM 744 C C . CYS A 1 96 ? 7.335 0.619 2.065 1.00 87.25 96 CYS A C 1
ATOM 746 O O . CYS A 1 96 ? 6.512 1.101 2.844 1.00 87.25 96 CYS A O 1
ATOM 748 N N . GLY A 1 97 ? 7.062 -0.448 1.312 1.00 87.88 97 GLY A N 1
ATOM 749 C CA . GLY A 1 97 ? 5.772 -1.129 1.325 1.00 87.88 97 GLY A CA 1
ATOM 750 C C . GLY A 1 97 ? 5.400 -1.627 2.722 1.00 87.88 97 GLY A C 1
ATOM 751 O O . GLY A 1 97 ? 4.338 -1.280 3.244 1.00 87.88 97 GLY A O 1
ATOM 752 N N . LEU A 1 98 ? 6.317 -2.351 3.371 1.00 89.50 98 LEU A N 1
ATOM 753 C CA . LEU A 1 98 ? 6.172 -2.825 4.753 1.00 89.50 98 LEU A CA 1
ATOM 754 C C . LEU A 1 98 ? 5.930 -1.678 5.746 1.00 89.50 98 LEU A C 1
ATOM 756 O O . LEU A 1 98 ? 5.044 -1.772 6.602 1.00 89.50 98 LEU A O 1
ATOM 760 N N . PHE A 1 99 ? 6.667 -0.573 5.617 1.00 90.31 99 PHE A N 1
ATOM 761 C CA . PHE A 1 99 ? 6.501 0.599 6.475 1.00 90.31 99 PHE A CA 1
ATOM 762 C C . PHE A 1 99 ? 5.091 1.202 6.362 1.00 90.31 99 PHE A C 1
ATOM 764 O O . PHE A 1 99 ? 4.440 1.440 7.380 1.00 90.31 99 PHE A O 1
ATOM 771 N N . PHE A 1 100 ? 4.565 1.371 5.144 1.00 87.94 100 PHE A N 1
ATOM 772 C CA . PHE A 1 100 ? 3.205 1.890 4.931 1.00 87.94 100 PHE A CA 1
ATOM 773 C C . PHE A 1 100 ? 2.101 0.921 5.373 1.00 87.94 100 PHE A C 1
ATOM 775 O O . PHE A 1 100 ? 1.021 1.360 5.773 1.00 87.94 100 PHE A O 1
ATOM 782 N N . LEU A 1 101 ? 2.365 -0.385 5.347 1.00 88.69 101 LEU A N 1
ATOM 783 C CA . LEU A 1 101 ? 1.440 -1.419 5.821 1.00 88.69 101 LEU A CA 1
ATOM 784 C C . LEU A 1 101 ? 1.433 -1.582 7.346 1.00 88.69 101 LEU A C 1
ATOM 786 O O . LEU A 1 101 ? 0.466 -2.109 7.900 1.00 88.69 101 LEU A O 1
ATOM 790 N N . THR A 1 102 ? 2.466 -1.099 8.038 1.00 87.62 102 THR A N 1
ATOM 791 C CA . THR A 1 102 ? 2.630 -1.271 9.489 1.00 87.62 102 THR A CA 1
ATOM 792 C C . THR A 1 102 ? 1.422 -0.753 10.294 1.00 87.62 102 THR A C 1
ATOM 794 O O . THR A 1 102 ? 0.878 -1.522 11.093 1.00 87.62 102 THR A O 1
ATOM 797 N N . PRO A 1 103 ? 0.904 0.476 10.077 1.00 83.38 103 PRO A N 1
ATOM 798 C CA . PRO A 1 103 ? -0.271 0.971 10.801 1.00 83.38 103 PRO A CA 1
ATOM 799 C C . PRO A 1 103 ? -1.529 0.130 10.552 1.00 83.38 103 PRO A C 1
ATOM 801 O O . PRO A 1 103 ? -2.301 -0.124 11.477 1.00 83.38 103 PRO A O 1
ATOM 804 N N . ALA A 1 104 ? -1.719 -0.345 9.316 1.00 83.25 104 ALA A N 1
ATOM 805 C CA . ALA A 1 104 ? -2.854 -1.189 8.959 1.00 83.25 104 ALA A CA 1
ATOM 806 C C . ALA A 1 104 ? -2.775 -2.545 9.673 1.00 83.25 104 ALA A C 1
ATOM 808 O O . ALA A 1 104 ? -3.763 -2.995 10.254 1.00 83.25 104 ALA A O 1
ATOM 809 N N 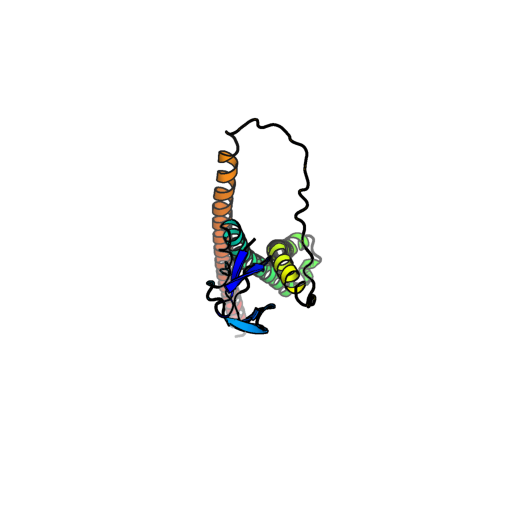. MET A 1 105 ? -1.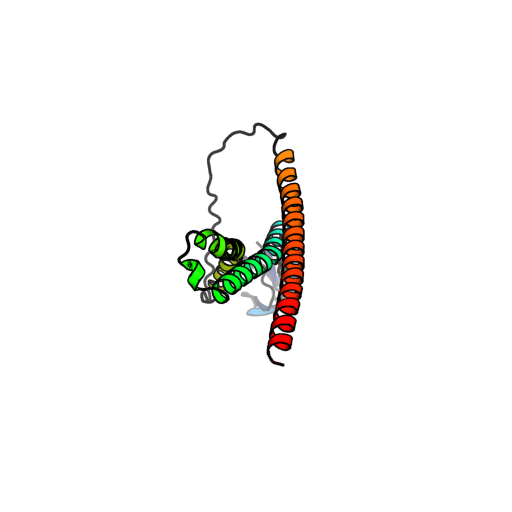592 -3.166 9.702 1.00 83.12 105 MET A N 1
ATOM 810 C CA . MET A 1 105 ? -1.376 -4.436 10.392 1.00 83.12 105 MET A CA 1
ATOM 811 C C . MET A 1 105 ? -1.667 -4.317 11.895 1.00 83.12 105 MET A C 1
ATOM 813 O O . MET A 1 105 ? -2.391 -5.148 12.441 1.00 83.12 105 MET A O 1
ATOM 817 N N . PHE A 1 106 ? -1.203 -3.253 12.557 1.00 84.62 106 PHE A N 1
ATOM 818 C CA . PHE A 1 106 ? -1.525 -3.007 13.967 1.00 84.62 106 PHE A CA 1
ATOM 819 C C . PHE A 1 106 ? -3.023 -2.784 14.208 1.00 84.62 106 PHE A C 1
ATOM 821 O O . PHE A 1 106 ? -3.568 -3.300 15.187 1.00 84.62 106 PHE A O 1
ATOM 828 N N . ALA A 1 107 ? -3.713 -2.077 13.311 1.00 81.06 107 ALA A N 1
ATOM 829 C CA . ALA A 1 107 ? -5.160 -1.898 13.402 1.00 81.06 107 ALA A CA 1
ATOM 830 C C . ALA A 1 107 ? -5.925 -3.228 13.251 1.00 81.06 107 ALA A C 1
ATOM 832 O O . ALA A 1 107 ? -6.907 -3.462 13.959 1.00 81.06 107 ALA A O 1
ATOM 833 N N . PHE A 1 108 ? -5.463 -4.125 12.374 1.00 81.06 108 PHE A N 1
ATOM 834 C CA . PHE A 1 108 ? -6.028 -5.468 12.221 1.00 81.06 108 PHE A CA 1
ATOM 835 C C . PHE A 1 108 ? -5.741 -6.369 13.427 1.00 81.06 108 PHE A C 1
ATOM 837 O O . PHE A 1 108 ? -6.661 -7.020 13.924 1.00 81.06 108 PHE A O 1
ATOM 844 N N . LEU A 1 109 ? -4.508 -6.366 13.940 1.00 80.12 109 LEU A N 1
ATOM 845 C CA . LEU A 1 109 ? -4.128 -7.137 15.129 1.00 80.12 109 LEU A CA 1
ATOM 846 C C . LEU A 1 109 ? -4.925 -6.700 16.361 1.00 80.12 109 LEU A C 1
ATOM 848 O O . LEU A 1 109 ? -5.379 -7.544 17.130 1.00 80.12 109 LEU A O 1
ATOM 852 N N . ARG A 1 110 ? -5.182 -5.395 16.512 1.00 77.56 110 ARG A N 1
ATOM 853 C CA . ARG A 1 110 ? -6.031 -4.877 17.592 1.00 77.56 110 ARG A CA 1
ATOM 854 C C . ARG A 1 110 ? -7.460 -5.419 17.514 1.00 77.56 110 ARG A C 1
ATOM 856 O O . ARG A 1 110 ? -8.022 -5.760 18.546 1.00 77.56 110 ARG A O 1
ATOM 863 N N . LYS A 1 111 ? -8.022 -5.557 16.308 1.00 73.44 111 LYS A N 1
ATOM 864 C CA . LYS A 1 111 ? -9.349 -6.168 16.109 1.00 73.44 111 LYS A CA 1
ATOM 865 C C . LYS A 1 111 ? -9.352 -7.678 16.360 1.00 73.44 111 LYS A C 1
ATOM 867 O O . LYS A 1 111 ? -10.350 -8.208 16.832 1.00 73.44 111 LYS A O 1
ATOM 872 N N . GLN A 1 112 ? -8.252 -8.372 16.064 1.00 66.00 112 GLN A N 1
ATOM 873 C CA . GLN A 1 112 ? -8.116 -9.812 16.320 1.00 66.00 112 GLN A CA 1
ATOM 874 C C . GLN A 1 112 ? -7.777 -10.164 17.772 1.00 66.00 112 GLN A C 1
ATOM 876 O O . GLN A 1 112 ? -7.945 -11.315 18.151 1.00 66.00 112 GLN A O 1
ATOM 881 N N . ALA A 1 113 ? -7.338 -9.210 18.595 1.00 63.47 113 ALA A N 1
ATOM 882 C CA . ALA A 1 113 ? -7.196 -9.401 20.041 1.00 63.47 113 ALA A CA 1
ATOM 883 C C . ALA A 1 113 ? -8.546 -9.335 20.790 1.00 63.47 113 ALA A C 1
ATOM 885 O O . ALA A 1 113 ? -8.609 -9.605 21.988 1.00 63.47 113 ALA A O 1
ATOM 886 N N . GLU A 1 114 ? -9.627 -8.983 20.088 1.00 58.16 114 GLU A N 1
ATOM 887 C CA . GLU A 1 114 ? -10.981 -8.818 20.623 1.00 58.16 114 GLU A CA 1
ATOM 888 C C . GLU A 1 114 ? -11.955 -10.022 20.474 1.00 58.16 114 GLU A C 1
ATOM 890 O O . GLU A 1 114 ? -13.156 -9.823 20.646 1.00 58.16 114 GLU A O 1
ATOM 895 N N . PRO A 1 115 ? -11.538 -11.283 20.216 1.00 56.53 115 PRO A N 1
ATOM 896 C CA . PRO A 1 115 ? -12.426 -12.432 20.356 1.00 56.53 115 PRO A CA 1
ATOM 897 C C . PRO A 1 115 ? -11.863 -13.459 21.352 1.00 56.53 115 PRO A C 1
ATOM 899 O O . PRO A 1 115 ? -11.228 -14.426 20.951 1.00 56.53 115 PRO A O 1
ATOM 902 N N . ALA A 1 116 ? -12.116 -13.265 22.653 1.00 50.53 116 ALA A N 1
ATOM 903 C CA . ALA A 1 116 ? -12.113 -14.351 23.657 1.00 50.53 116 ALA A CA 1
ATOM 904 C C . ALA A 1 116 ? -12.610 -13.941 25.057 1.00 50.53 116 ALA A C 1
ATOM 906 O O . ALA A 1 116 ? -12.868 -14.814 25.881 1.00 50.53 116 ALA A O 1
ATOM 907 N N . ALA A 1 117 ? -12.773 -12.652 25.372 1.00 48.72 117 ALA A N 1
ATOM 908 C CA . ALA A 1 117 ? -13.300 -12.245 26.677 1.00 48.72 117 ALA A CA 1
ATOM 909 C C . ALA A 1 117 ? -14.838 -12.220 26.665 1.00 48.72 117 ALA A C 1
ATOM 911 O O . ALA A 1 117 ? -15.476 -11.166 26.680 1.00 48.72 117 ALA A O 1
ATOM 912 N N . VAL A 1 118 ? -15.443 -13.410 26.656 1.00 53.22 118 VAL A N 1
ATOM 913 C CA . VAL A 1 118 ? -16.807 -13.590 27.158 1.00 53.22 118 VAL A CA 1
ATOM 914 C C . VAL A 1 118 ? -16.831 -13.080 28.601 1.00 53.22 118 VAL A C 1
ATOM 916 O O . VAL A 1 118 ? -16.208 -13.654 29.485 1.00 53.22 118 VAL A O 1
ATOM 919 N N . GLY A 1 119 ? -17.556 -11.984 28.822 1.00 52.03 119 GLY A N 1
ATOM 920 C CA . GLY A 1 119 ? -18.094 -11.607 30.125 1.00 52.03 119 GLY A CA 1
ATOM 921 C C . GLY A 1 119 ? -17.078 -11.309 31.226 1.00 52.03 119 GLY A C 1
ATOM 922 O O . GLY A 1 119 ? -17.037 -12.003 32.231 1.00 52.03 119 GLY A O 1
ATOM 923 N N . THR A 1 120 ? -16.350 -10.203 31.129 1.00 43.00 120 THR A N 1
ATOM 924 C CA . THR A 1 120 ? -16.065 -9.370 32.310 1.00 43.00 120 THR A CA 1
ATOM 925 C C . THR A 1 120 ? -15.696 -7.974 31.832 1.00 43.00 120 THR A C 1
ATOM 927 O O . THR A 1 120 ? -14.702 -7.776 31.145 1.00 43.00 120 THR A O 1
ATOM 930 N N . GLN A 1 121 ? -16.537 -6.993 32.167 1.00 47.62 121 GLN A N 1
ATOM 931 C CA . GLN A 1 121 ? -16.224 -5.577 32.007 1.00 47.62 121 GLN A CA 1
ATOM 932 C C . GLN A 1 121 ? -14.980 -5.256 32.842 1.00 47.62 121 GLN A C 1
ATOM 934 O O . GLN A 1 121 ? -15.080 -4.949 34.029 1.00 47.62 121 GLN A O 1
ATOM 939 N N . ALA A 1 122 ? -13.805 -5.327 32.224 1.00 38.47 122 ALA A N 1
ATOM 940 C CA . ALA A 1 122 ? -12.631 -4.642 32.722 1.00 38.47 122 ALA A CA 1
ATOM 941 C C . ALA A 1 122 ? -12.840 -3.154 32.435 1.00 38.47 122 ALA A C 1
ATOM 943 O O . ALA A 1 122 ? -12.702 -2.674 31.313 1.00 38.47 122 ALA A O 1
ATOM 944 N N . THR A 1 123 ? -13.243 -2.442 33.479 1.00 46.09 123 THR A N 1
ATOM 945 C CA . THR A 1 123 ? -13.153 -0.996 33.621 1.00 46.09 123 THR A CA 1
ATOM 946 C C . THR A 1 123 ? -11.763 -0.534 33.174 1.00 46.09 123 THR A C 1
ATOM 948 O O . THR A 1 123 ? -10.816 -0.569 33.959 1.00 46.09 123 THR A O 1
ATOM 951 N N . GLN A 1 124 ? -11.612 -0.098 31.920 1.00 40.97 124 GLN A N 1
ATOM 952 C CA . GLN A 1 124 ? -10.441 0.673 31.517 1.00 40.97 124 GLN A CA 1
ATOM 953 C C . GLN A 1 124 ? -10.607 2.078 32.084 1.00 40.97 124 GLN A C 1
ATOM 955 O O . GLN A 1 124 ? -11.173 2.988 31.487 1.00 40.97 124 GLN A O 1
ATOM 960 N N . SER A 1 125 ? -10.149 2.179 33.328 1.00 37.03 125 SER A N 1
ATOM 961 C CA . SER A 1 125 ? -9.693 3.401 33.955 1.00 37.03 125 SER A CA 1
ATOM 962 C C . SER A 1 125 ? -8.695 4.061 33.009 1.00 37.03 125 SER A C 1
ATOM 964 O O . SER A 1 125 ? -7.566 3.592 32.848 1.00 37.03 125 SER A O 1
ATOM 966 N N . SER A 1 126 ? -9.143 5.124 32.351 1.00 39.69 126 SER A N 1
ATOM 967 C CA . SER A 1 126 ? -8.305 6.120 31.701 1.00 39.69 126 SER A CA 1
ATOM 968 C C . SER A 1 126 ? -7.423 6.736 32.782 1.00 39.69 126 SER A C 1
ATOM 970 O O . SER A 1 126 ? -7.769 7.746 33.393 1.00 39.69 126 SER A O 1
ATOM 972 N N . ARG A 1 127 ? -6.304 6.077 33.091 1.00 33.44 127 ARG A N 1
ATOM 973 C CA . ARG A 1 127 ? -5.256 6.666 33.912 1.00 33.44 127 ARG A CA 1
ATOM 974 C C . ARG A 1 127 ? -4.580 7.713 33.045 1.00 33.44 127 ARG A C 1
ATOM 976 O O . ARG A 1 127 ? -3.700 7.417 32.246 1.00 33.44 127 ARG A O 1
ATOM 983 N N . THR A 1 128 ? -5.089 8.924 33.199 1.00 39.69 128 THR A N 1
ATOM 984 C CA . THR A 1 128 ? -4.386 10.191 33.078 1.00 39.69 128 THR A CA 1
ATOM 985 C C . THR A 1 128 ? -2.930 10.010 33.498 1.00 39.69 128 THR A C 1
ATOM 987 O O . THR A 1 128 ? -2.616 9.941 34.685 1.00 39.69 128 THR A O 1
ATOM 990 N N . SER A 1 129 ? -2.036 9.882 32.525 1.00 38.09 129 SER A N 1
ATOM 991 C CA . SER A 1 129 ? -0.619 10.152 32.721 1.00 38.09 129 SER A CA 1
ATOM 992 C C . SER A 1 129 ? -0.476 11.669 32.736 1.00 38.09 129 SER A C 1
ATOM 994 O O . SER A 1 129 ? -0.368 12.322 31.699 1.00 38.09 129 SER A O 1
ATOM 996 N N . GLU A 1 130 ? -0.546 12.231 33.939 1.00 39.84 130 GLU A N 1
ATOM 997 C CA . GLU A 1 130 ? -0.050 13.571 34.220 1.00 39.84 130 GLU A CA 1
ATOM 998 C C . GLU A 1 130 ? 1.416 13.627 33.784 1.00 39.84 130 GLU A C 1
ATOM 1000 O O . GLU A 1 130 ? 2.277 12.935 34.326 1.00 39.84 130 GLU A O 1
ATOM 1005 N N . THR A 1 131 ? 1.688 14.428 32.758 1.00 35.22 131 THR A N 1
ATOM 1006 C CA . THR A 1 131 ? 3.043 14.876 32.436 1.00 35.22 131 THR A CA 1
ATOM 1007 C C . THR A 1 131 ? 3.140 16.325 32.917 1.00 35.22 131 THR A C 1
ATOM 1009 O O . THR A 1 131 ? 2.1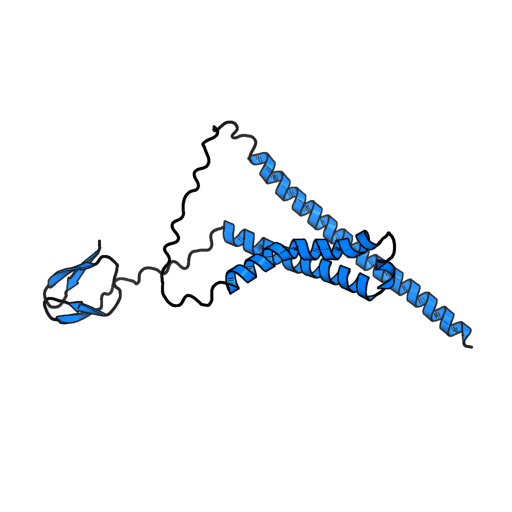70 17.068 32.733 1.00 35.22 131 THR A O 1
ATOM 1012 N N . PRO A 1 132 ? 4.240 16.744 33.568 1.00 42.56 132 PRO A N 1
ATOM 1013 C CA . PRO A 1 132 ? 4.318 18.048 34.206 1.00 42.56 132 PRO A CA 1
ATOM 1014 C C . PRO A 1 132 ? 4.122 19.197 33.222 1.00 42.56 132 PRO A C 1
ATOM 1016 O O . PRO A 1 132 ? 4.765 19.296 32.179 1.00 42.56 132 PRO A O 1
ATOM 1019 N N . GLN A 1 133 ? 3.218 20.068 33.644 1.00 47.12 133 GLN A N 1
ATOM 1020 C CA . GLN A 1 133 ? 2.933 21.412 33.187 1.00 47.12 133 GLN A CA 1
ATOM 1021 C C . GLN A 1 133 ? 4.211 22.183 32.794 1.00 47.12 133 GLN A C 1
ATOM 1023 O O . GLN A 1 133 ? 4.945 22.672 33.651 1.00 47.12 133 GLN A O 1
ATOM 1028 N N . ALA A 1 134 ? 4.439 22.338 31.488 1.00 40.72 134 ALA A N 1
ATOM 1029 C CA . ALA A 1 134 ? 5.278 23.396 30.935 1.00 40.72 134 ALA A CA 1
ATOM 1030 C C . ALA A 1 134 ? 4.373 24.478 30.321 1.00 40.72 134 ALA A C 1
ATOM 1032 O O . ALA A 1 134 ? 3.333 24.194 29.730 1.00 40.72 134 ALA A O 1
ATOM 1033 N N . GLN A 1 135 ? 4.750 25.726 30.573 1.00 43.03 135 GLN A N 1
ATOM 1034 C CA . GLN A 1 135 ? 3.964 26.957 30.486 1.00 43.03 135 GLN A CA 1
ATOM 1035 C C . GLN A 1 135 ? 3.308 27.260 29.122 1.00 43.03 135 GLN A C 1
ATOM 1037 O O . GLN A 1 135 ? 3.840 26.900 28.073 1.00 43.03 135 GLN A O 1
ATOM 1042 N N . PRO A 1 136 ? 2.211 28.046 29.113 1.00 48.09 136 PRO A N 1
ATOM 1043 C CA . PRO A 1 136 ? 1.610 28.565 27.895 1.00 48.09 136 PRO A CA 1
ATOM 1044 C C . PRO A 1 136 ? 2.386 29.803 27.423 1.00 48.09 136 PRO A C 1
ATOM 1046 O O . PRO A 1 136 ? 2.062 30.933 27.787 1.00 48.09 136 PRO A O 1
ATOM 1049 N N . LEU A 1 137 ? 3.405 29.612 26.590 1.00 49.22 137 LEU A N 1
ATOM 1050 C CA . LEU A 1 137 ? 3.969 30.693 25.780 1.00 49.22 137 LEU A CA 1
ATOM 1051 C C . LEU A 1 137 ? 3.882 30.324 24.299 1.00 49.22 137 LEU A C 1
ATOM 1053 O O . LEU A 1 137 ? 4.532 29.392 23.845 1.00 49.22 137 LEU A O 1
ATOM 1057 N N . GLY A 1 138 ? 3.115 31.111 23.538 1.00 46.72 138 GLY A N 1
ATOM 1058 C CA . GLY A 1 138 ? 3.281 31.187 22.083 1.00 46.72 138 GLY A CA 1
ATOM 1059 C C . GLY A 1 138 ? 2.112 30.691 21.234 1.00 46.72 138 GLY A C 1
ATOM 1060 O O . GLY A 1 138 ? 2.301 29.893 20.324 1.00 46.72 138 GLY A O 1
ATOM 1061 N N . ARG A 1 139 ? 0.913 31.251 21.432 1.00 52.38 139 ARG A N 1
ATOM 1062 C CA . ARG A 1 139 ? -0.308 31.019 20.623 1.00 52.38 139 ARG A CA 1
ATOM 1063 C C . ARG A 1 139 ? -0.224 31.491 19.150 1.00 52.38 139 ARG A C 1
ATOM 1065 O O . ARG A 1 139 ? -1.252 31.726 18.527 1.00 52.38 139 ARG A O 1
ATOM 1072 N N . LYS A 1 140 ? 0.978 31.692 18.593 1.00 50.41 140 LYS A N 1
ATOM 1073 C CA . LYS A 1 140 ? 1.198 32.217 17.229 1.00 50.41 140 LYS A CA 1
ATOM 1074 C C . LYS A 1 140 ? 1.914 31.233 16.293 1.00 50.41 140 LYS A C 1
ATOM 1076 O O . LYS A 1 140 ? 1.906 31.448 15.086 1.00 50.41 140 LYS A O 1
ATOM 1081 N N . THR A 1 141 ? 2.481 30.146 16.814 1.00 49.62 141 THR A N 1
ATOM 1082 C CA . THR A 1 141 ? 3.298 29.206 16.019 1.00 49.62 141 THR A CA 1
ATOM 1083 C C . THR A 1 141 ? 2.520 27.966 15.558 1.00 49.62 141 THR A C 1
ATOM 1085 O O . THR A 1 141 ? 2.906 27.319 14.590 1.00 49.62 141 THR A O 1
ATOM 1088 N N . GLU A 1 142 ? 1.388 27.659 16.194 1.00 50.25 142 GLU A N 1
ATOM 1089 C CA . GLU A 1 142 ? 0.591 26.451 15.925 1.00 50.25 142 GLU A CA 1
ATOM 1090 C C . GLU A 1 142 ? -0.090 26.479 14.541 1.00 50.25 142 GLU A C 1
ATOM 1092 O O . GLU A 1 142 ? -0.163 25.465 13.849 1.00 50.25 142 GLU A O 1
ATOM 1097 N N . ASN A 1 143 ? -0.458 27.668 14.053 1.00 54.69 143 ASN A N 1
ATOM 1098 C CA . ASN A 1 143 ? -1.108 27.826 12.746 1.00 54.69 143 ASN A CA 1
ATOM 1099 C C . ASN A 1 143 ? -0.148 27.628 11.557 1.00 54.69 143 ASN A C 1
ATOM 1101 O O . ASN A 1 143 ? -0.603 27.427 10.434 1.00 54.69 143 ASN A O 1
ATOM 1105 N N . ILE A 1 144 ? 1.171 27.684 11.779 1.00 55.34 144 ILE A N 1
ATOM 1106 C CA . ILE A 1 144 ? 2.172 27.491 10.717 1.00 55.34 144 ILE A CA 1
ATOM 1107 C C . ILE A 1 144 ? 2.416 25.996 10.496 1.00 55.34 144 ILE A C 1
ATOM 1109 O O . ILE A 1 144 ? 2.495 25.540 9.357 1.00 55.34 144 ILE A O 1
ATOM 1113 N N . VAL A 1 145 ? 2.464 25.212 11.575 1.00 55.38 145 VAL A N 1
ATOM 1114 C CA . VAL A 1 145 ? 2.758 23.773 11.511 1.00 55.38 145 VAL A CA 1
ATOM 1115 C C . VAL A 1 145 ? 1.639 23.004 10.799 1.00 55.38 145 VAL A C 1
ATOM 1117 O O . VAL A 1 145 ? 1.923 22.098 10.020 1.00 55.38 145 VAL A O 1
ATOM 1120 N N . MET A 1 146 ? 0.378 23.416 10.960 1.00 55.91 146 MET A N 1
ATOM 1121 C CA . MET A 1 146 ? -0.755 22.760 10.295 1.00 55.91 146 MET A CA 1
ATOM 1122 C C . MET A 1 146 ? -0.792 23.002 8.770 1.00 55.91 146 MET A C 1
ATOM 1124 O O . MET A 1 146 ? -1.319 22.175 8.029 1.00 55.91 14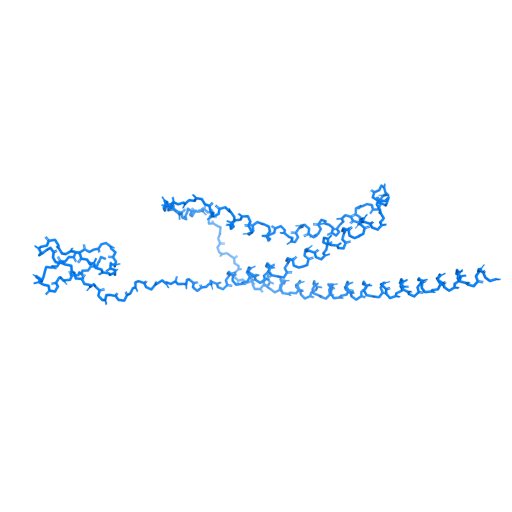6 MET A O 1
ATOM 1128 N N . GLY A 1 147 ? -0.161 24.079 8.277 1.00 57.84 147 GLY A N 1
ATOM 1129 C CA . GLY A 1 147 ? -0.023 24.359 6.841 1.00 57.84 147 GLY A CA 1
ATOM 1130 C C . GLY A 1 147 ? 1.043 23.509 6.135 1.00 57.84 147 GLY A C 1
ATOM 1131 O O . GLY A 1 147 ? 0.871 23.146 4.971 1.00 57.84 147 GLY A O 1
ATOM 1132 N N . PHE A 1 148 ? 2.115 23.129 6.839 1.00 60.53 148 PHE A N 1
ATOM 1133 C CA . PHE A 1 148 ? 3.189 22.298 6.275 1.00 60.53 148 PHE A CA 1
ATOM 1134 C C . PHE A 1 148 ? 2.755 20.856 6.000 1.00 60.53 148 PHE A C 1
ATOM 1136 O O . PHE A 1 148 ? 3.204 20.250 5.028 1.00 60.53 148 PHE A O 1
ATOM 1143 N N . PHE A 1 149 ? 1.841 20.306 6.802 1.00 58.81 149 PHE A N 1
ATOM 1144 C CA . PHE A 1 149 ? 1.316 18.966 6.538 1.00 58.81 149 PHE A CA 1
ATOM 1145 C C . PHE A 1 149 ? 0.489 18.925 5.250 1.00 58.81 149 PHE A C 1
ATOM 1147 O O . PHE A 1 149 ? 0.634 17.987 4.469 1.00 58.81 149 PHE A O 1
ATOM 1154 N N . GLY A 1 150 ? -0.296 19.969 4.966 1.00 66.75 150 GLY A N 1
ATOM 1155 C CA . GLY A 1 150 ? -1.067 20.066 3.724 1.00 66.75 150 GLY A CA 1
ATOM 1156 C C . GLY A 1 150 ? -0.191 20.125 2.469 1.00 66.75 150 GLY A C 1
ATOM 1157 O O . GLY A 1 150 ? -0.495 19.465 1.475 1.00 66.75 150 GLY A O 1
ATOM 1158 N N . SER A 1 151 ? 0.927 20.856 2.512 1.00 73.25 151 SER A N 1
ATOM 1159 C CA . SER A 1 151 ? 1.824 20.973 1.355 1.00 73.25 151 SER A CA 1
ATOM 1160 C C . SER A 1 151 ? 2.615 19.692 1.083 1.00 73.25 151 SER A C 1
ATOM 1162 O O . SER A 1 151 ? 2.792 19.330 -0.082 1.00 73.25 151 SER A O 1
ATOM 1164 N N . MET A 1 152 ? 3.017 18.945 2.119 1.00 74.88 152 MET A N 1
ATOM 1165 C CA . MET A 1 152 ? 3.679 17.650 1.924 1.00 74.88 152 MET A CA 1
ATOM 1166 C C . MET A 1 152 ? 2.771 16.628 1.236 1.00 74.88 152 MET A C 1
ATOM 1168 O O . MET A 1 152 ? 3.252 15.881 0.386 1.00 74.88 152 MET A O 1
ATOM 1172 N N . PHE A 1 153 ? 1.466 16.617 1.527 1.00 72.94 153 PHE A N 1
ATOM 1173 C CA . PHE A 1 153 ? 0.527 15.733 0.825 1.00 72.94 153 PHE A CA 1
ATOM 1174 C C . PHE A 1 153 ? 0.451 16.036 -0.672 1.00 72.94 153 PHE A C 1
ATOM 1176 O O . PHE A 1 153 ? 0.436 15.108 -1.476 1.00 72.94 153 PHE A O 1
ATOM 1183 N N . ILE A 1 154 ? 0.455 17.315 -1.055 1.00 78.06 154 ILE A N 1
ATOM 1184 C CA . ILE A 1 154 ? 0.426 17.717 -2.467 1.00 78.06 154 ILE A CA 1
ATOM 1185 C C . ILE A 1 154 ? 1.720 17.292 -3.166 1.00 78.06 154 ILE A C 1
ATOM 1187 O O . ILE A 1 154 ? 1.665 16.697 -4.239 1.00 78.06 154 ILE A O 1
ATOM 1191 N N . ILE A 1 155 ? 2.879 17.528 -2.545 1.00 80.94 155 ILE A N 1
ATOM 1192 C CA . ILE A 1 155 ? 4.178 17.133 -3.109 1.00 80.94 155 ILE A CA 1
ATOM 1193 C C . ILE A 1 155 ? 4.259 15.609 -3.263 1.00 80.94 155 ILE A C 1
ATOM 1195 O O . ILE A 1 155 ? 4.660 15.127 -4.319 1.00 80.94 155 ILE A O 1
ATOM 1199 N N . MET A 1 156 ? 3.827 14.847 -2.255 1.00 74.31 156 MET A N 1
ATOM 1200 C CA . MET A 1 156 ? 3.807 13.381 -2.304 1.00 74.31 156 MET A CA 1
ATOM 1201 C C . MET A 1 156 ? 2.826 12.849 -3.355 1.00 74.31 156 MET A C 1
ATOM 1203 O O . MET A 1 156 ? 3.137 11.877 -4.041 1.00 74.31 156 MET A O 1
ATOM 1207 N N . ALA A 1 157 ? 1.668 13.493 -3.525 1.00 76.38 157 ALA A N 1
ATOM 1208 C CA . ALA A 1 157 ? 0.711 13.140 -4.570 1.00 76.38 157 ALA A CA 1
ATOM 1209 C C . ALA A 1 157 ? 1.294 13.391 -5.968 1.00 76.38 157 ALA A C 1
ATOM 1211 O O . ALA A 1 157 ? 1.223 12.513 -6.825 1.00 76.38 157 ALA A O 1
ATOM 1212 N N . ILE A 1 158 ? 1.934 14.545 -6.183 1.00 85.25 158 ILE A N 1
ATOM 1213 C CA . ILE A 1 158 ? 2.613 14.864 -7.446 1.00 85.25 158 ILE A CA 1
ATOM 1214 C C . ILE A 1 158 ? 3.743 13.866 -7.705 1.00 85.25 158 ILE A C 1
ATOM 1216 O O . ILE A 1 158 ? 3.808 13.297 -8.791 1.00 85.25 158 ILE A O 1
ATOM 1220 N N . ALA A 1 159 ? 4.592 13.602 -6.709 1.00 77.06 159 ALA A N 1
ATOM 1221 C CA . ALA A 1 159 ? 5.676 12.632 -6.820 1.00 77.06 159 ALA A CA 1
ATOM 1222 C C . ALA A 1 159 ? 5.144 11.238 -7.178 1.00 77.06 159 ALA A C 1
ATOM 1224 O O . ALA A 1 159 ? 5.664 10.606 -8.088 1.00 77.06 159 ALA A O 1
ATOM 1225 N N . SER A 1 160 ? 4.058 10.788 -6.542 1.00 78.19 160 SER A N 1
ATOM 1226 C CA . SER A 1 160 ? 3.416 9.518 -6.883 1.00 78.19 160 SER A CA 1
ATOM 1227 C C . SER A 1 160 ? 2.908 9.485 -8.322 1.00 78.19 160 SER A C 1
ATOM 1229 O O . SER A 1 160 ? 3.087 8.473 -8.996 1.00 78.19 160 SER A O 1
ATOM 1231 N N . VAL A 1 161 ? 2.253 10.548 -8.793 1.00 82.00 161 VAL A N 1
ATOM 1232 C CA . VAL A 1 161 ? 1.751 10.620 -10.173 1.00 82.00 161 VAL A CA 1
ATOM 1233 C C . VAL A 1 161 ? 2.918 10.587 -11.158 1.00 82.00 161 VAL A C 1
ATOM 1235 O O . VAL A 1 161 ? 2.871 9.831 -12.125 1.00 82.00 161 VAL A O 1
ATOM 1238 N N . LEU A 1 162 ? 3.994 11.327 -10.884 1.00 81.88 162 LEU A N 1
ATOM 1239 C CA . LEU A 1 162 ? 5.210 11.309 -11.698 1.00 81.88 162 LEU A CA 1
ATOM 1240 C C . LEU A 1 162 ? 5.860 9.924 -11.731 1.00 81.88 162 LEU A C 1
ATOM 1242 O O . LEU A 1 162 ? 6.260 9.479 -12.802 1.00 81.88 162 LEU A O 1
ATOM 1246 N N . THR A 1 163 ? 5.911 9.213 -10.602 1.00 78.75 163 THR A N 1
ATOM 1247 C CA . THR A 1 163 ? 6.426 7.839 -10.547 1.00 78.75 163 THR A CA 1
ATOM 1248 C C . THR A 1 163 ? 5.588 6.893 -11.404 1.00 78.75 163 THR A C 1
ATOM 1250 O O . THR A 1 163 ? 6.145 6.107 -12.163 1.00 78.75 163 THR A O 1
ATOM 1253 N N . VAL A 1 164 ? 4.255 6.984 -11.342 1.00 79.94 164 VAL A N 1
ATOM 1254 C CA . VAL A 1 164 ? 3.370 6.165 -12.188 1.00 79.94 164 VAL A CA 1
ATOM 1255 C C . VAL A 1 164 ? 3.590 6.481 -13.668 1.00 79.94 164 VAL A C 1
ATOM 1257 O O . VAL A 1 164 ? 3.723 5.559 -14.468 1.00 79.94 164 VAL A O 1
ATOM 1260 N N . ILE A 1 165 ? 3.689 7.763 -14.034 1.00 83.88 165 ILE A N 1
ATOM 1261 C CA . ILE A 1 165 ? 3.980 8.181 -15.413 1.00 83.88 165 ILE A CA 1
ATOM 1262 C C . ILE A 1 165 ? 5.332 7.620 -15.868 1.00 83.88 165 ILE A C 1
ATOM 1264 O O . ILE A 1 165 ? 5.414 7.048 -16.951 1.00 83.88 165 ILE A O 1
ATOM 1268 N N . ALA A 1 166 ? 6.372 7.724 -15.039 1.00 81.06 166 ALA A N 1
ATOM 1269 C CA . ALA A 1 166 ? 7.696 7.195 -15.350 1.00 81.06 166 ALA A CA 1
ATOM 1270 C C . ALA A 1 166 ? 7.672 5.674 -15.566 1.00 81.06 166 ALA A C 1
ATOM 1272 O O . ALA A 1 166 ? 8.270 5.194 -16.524 1.00 81.06 166 ALA A O 1
ATOM 1273 N N . ILE A 1 167 ? 6.935 4.926 -14.737 1.00 81.94 167 ILE A N 1
ATOM 1274 C CA . ILE A 1 167 ? 6.755 3.475 -14.902 1.00 81.94 167 ILE A CA 1
ATOM 1275 C C . ILE A 1 167 ? 6.037 3.160 -16.219 1.00 81.94 167 ILE A C 1
ATOM 1277 O O . ILE A 1 167 ? 6.477 2.281 -16.953 1.00 81.94 167 ILE A O 1
ATOM 1281 N N . VAL A 1 168 ? 4.962 3.880 -16.553 1.00 83.50 168 VAL A N 1
ATOM 1282 C CA . VAL A 1 168 ? 4.230 3.673 -17.816 1.00 83.50 168 VAL A CA 1
ATOM 1283 C C . VAL A 1 168 ? 5.128 3.943 -19.023 1.00 83.50 168 VAL A C 1
ATOM 1285 O O . VAL A 1 168 ? 5.142 3.151 -19.963 1.00 83.50 168 VAL A O 1
ATOM 1288 N N . VAL A 1 169 ? 5.912 5.022 -18.985 1.00 86.31 169 VAL A N 1
ATOM 1289 C CA . VAL A 1 169 ? 6.876 5.354 -20.043 1.00 86.31 169 VAL A CA 1
ATOM 1290 C C . VAL A 1 169 ? 7.961 4.281 -20.151 1.00 86.31 169 VAL A C 1
ATOM 1292 O O . VAL A 1 169 ? 8.263 3.838 -21.255 1.00 86.31 169 VAL A O 1
ATOM 1295 N N . LEU A 1 170 ? 8.502 3.813 -19.023 1.00 84.19 170 LEU A N 1
ATOM 1296 C CA . LEU A 1 170 ? 9.496 2.738 -18.988 1.00 84.19 170 LEU A CA 1
ATOM 1297 C C . LEU A 1 170 ? 8.953 1.452 -19.627 1.00 84.19 170 LEU A C 1
ATOM 1299 O O . LEU A 1 170 ? 9.636 0.839 -20.443 1.00 84.19 170 LEU A O 1
ATOM 1303 N N . ILE A 1 171 ? 7.717 1.065 -19.294 1.00 84.81 171 ILE A N 1
ATOM 1304 C CA . ILE A 1 171 ? 7.049 -0.099 -19.890 1.00 84.81 171 ILE A CA 1
ATOM 1305 C C . ILE A 1 171 ? 6.910 0.083 -21.402 1.00 84.81 171 ILE A C 1
ATOM 1307 O O . ILE A 1 171 ? 7.177 -0.852 -22.150 1.00 84.81 171 ILE A O 1
ATOM 1311 N N . PHE A 1 172 ? 6.525 1.275 -21.863 1.00 89.44 172 PHE A N 1
ATOM 1312 C CA . PHE A 1 172 ? 6.377 1.548 -23.291 1.00 89.44 172 PHE A CA 1
ATOM 1313 C C . PHE A 1 172 ? 7.709 1.396 -24.041 1.00 89.44 172 PHE A C 1
ATOM 1315 O O . PHE A 1 172 ? 7.760 0.714 -25.061 1.00 89.44 172 PHE A O 1
ATOM 1322 N N . ILE A 1 173 ? 8.796 1.942 -23.484 1.00 89.81 173 ILE A N 1
ATOM 1323 C CA . ILE A 1 173 ? 10.152 1.805 -24.038 1.00 89.81 173 ILE A CA 1
ATOM 1324 C C . ILE A 1 173 ? 10.588 0.334 -24.059 1.00 89.81 173 ILE A C 1
ATOM 1326 O O . ILE A 1 173 ? 11.140 -0.132 -25.053 1.00 89.81 173 ILE A O 1
ATOM 1330 N N . LEU A 1 174 ? 10.322 -0.420 -22.988 1.00 87.25 174 LEU A N 1
ATOM 1331 C CA . LEU A 1 174 ? 10.641 -1.849 -22.925 1.00 87.25 174 LEU A CA 1
ATOM 1332 C C . LEU A 1 174 ? 9.869 -2.659 -23.970 1.00 87.25 174 LEU A C 1
ATOM 1334 O O . LEU A 1 174 ? 10.447 -3.543 -24.595 1.00 87.25 174 LEU A O 1
ATOM 1338 N N . LEU A 1 175 ? 8.585 -2.362 -24.183 1.00 88.06 175 LEU A N 1
ATOM 1339 C CA . LEU A 1 175 ? 7.779 -3.022 -25.212 1.00 88.06 175 LEU A CA 1
ATOM 1340 C C . LEU A 1 175 ? 8.309 -2.731 -26.617 1.00 88.06 175 LEU A C 1
ATOM 1342 O O . LEU A 1 175 ? 8.374 -3.637 -27.446 1.00 88.06 175 LEU A O 1
ATOM 1346 N N . GLU A 1 176 ? 8.714 -1.492 -26.877 1.00 94.12 176 GLU A N 1
ATOM 1347 C CA . GLU A 1 176 ? 9.305 -1.103 -28.156 1.00 94.12 176 GLU A CA 1
ATOM 1348 C C . GLU A 1 176 ? 10.656 -1.800 -28.382 1.00 94.12 176 GLU A C 1
ATOM 1350 O O . GLU A 1 176 ? 10.896 -2.354 -29.457 1.00 94.12 176 GLU A O 1
ATOM 1355 N N . LEU A 1 177 ? 11.492 -1.883 -27.343 1.00 90.56 177 LEU A N 1
ATOM 1356 C CA . LEU A 1 177 ? 12.761 -2.609 -27.386 1.00 90.56 177 LEU A CA 1
ATOM 1357 C C . LEU A 1 177 ? 12.553 -4.109 -27.642 1.00 90.56 177 LEU A C 1
ATOM 1359 O O . LEU A 1 177 ? 13.220 -4.696 -28.492 1.00 90.56 177 LEU A O 1
ATOM 1363 N N . LEU A 1 178 ? 11.600 -4.732 -26.945 1.00 87.56 178 LEU A N 1
ATOM 1364 C CA . LEU A 1 178 ? 11.246 -6.137 -27.159 1.00 87.56 178 LEU A CA 1
ATOM 1365 C C . LEU A 1 178 ? 10.707 -6.373 -28.572 1.00 87.56 178 LEU A C 1
ATOM 1367 O O . LEU A 1 178 ? 11.021 -7.396 -29.180 1.00 87.56 178 LEU A O 1
ATOM 1371 N N . SER A 1 179 ? 9.937 -5.425 -29.114 1.00 92.38 179 SER A N 1
ATOM 1372 C CA . SER A 1 179 ? 9.466 -5.491 -30.497 1.00 92.38 179 SER A CA 1
ATOM 1373 C C . SER A 1 179 ? 10.624 -5.451 -31.492 1.00 92.38 179 SER A C 1
ATOM 1375 O O . SER A 1 179 ? 10.578 -6.180 -32.478 1.00 92.38 179 SER A O 1
ATOM 1377 N N . GLN A 1 180 ? 11.655 -4.636 -31.255 1.00 92.12 180 GLN A N 1
ATOM 1378 C CA . GLN A 1 180 ? 12.835 -4.594 -32.126 1.00 92.12 180 GLN A CA 1
ATOM 1379 C C . GLN A 1 180 ? 13.610 -5.913 -32.076 1.00 92.12 180 GLN A C 1
ATOM 1381 O O . GLN A 1 180 ? 13.841 -6.528 -33.116 1.00 92.12 180 GLN A O 1
ATOM 1386 N N . ILE A 1 181 ? 13.906 -6.406 -30.869 1.00 90.19 181 ILE A N 1
ATOM 1387 C CA . ILE A 1 181 ? 14.630 -7.673 -30.683 1.00 90.19 181 I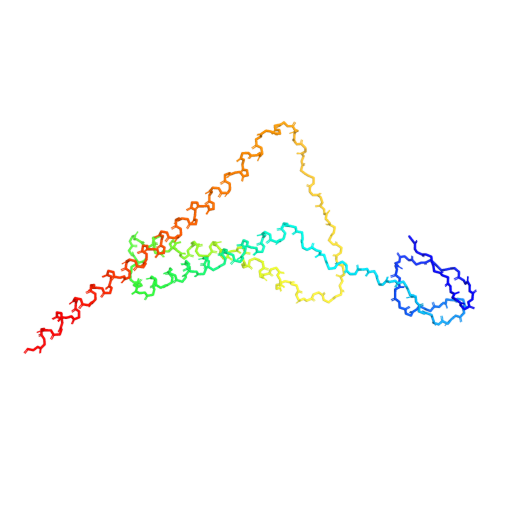LE A CA 1
ATOM 1388 C C . ILE A 1 181 ? 13.863 -8.841 -31.320 1.00 90.19 181 ILE A C 1
ATOM 1390 O O . ILE A 1 181 ? 14.467 -9.699 -31.961 1.00 90.19 181 ILE A O 1
ATOM 1394 N N . GLY A 1 182 ? 12.534 -8.875 -31.180 1.00 85.12 182 GLY A N 1
ATOM 1395 C CA . GLY A 1 182 ? 11.697 -9.918 -31.777 1.00 85.12 182 GLY A CA 1
ATOM 1396 C C . GLY A 1 182 ? 11.727 -9.929 -33.309 1.00 85.12 182 GLY A C 1
ATOM 1397 O O . GLY A 1 182 ? 11.712 -11.004 -33.909 1.00 85.12 182 GLY A O 1
ATOM 1398 N N . VAL A 1 183 ? 11.806 -8.757 -33.947 1.00 75.19 183 VAL A N 1
ATOM 1399 C CA . VAL A 1 183 ? 11.891 -8.636 -35.413 1.00 75.19 183 VAL A CA 1
ATOM 1400 C C . VAL A 1 183 ? 13.256 -9.093 -35.930 1.00 75.19 183 VAL A C 1
ATOM 1402 O O . VAL A 1 183 ? 13.316 -9.827 -36.919 1.00 75.19 183 VAL A O 1
ATOM 1405 N N . ASP A 1 184 ? 14.342 -8.728 -35.249 1.00 77.69 184 ASP A N 1
ATOM 1406 C CA . ASP A 1 184 ? 15.695 -9.131 -35.651 1.00 77.69 184 ASP A CA 1
ATOM 1407 C C . ASP A 1 184 ? 15.903 -10.649 -35.538 1.00 77.69 184 ASP A C 1
ATOM 1409 O O . ASP A 1 184 ? 16.499 -11.272 -36.421 1.00 77.69 184 ASP A O 1
ATOM 1413 N N . LEU A 1 185 ? 15.341 -11.271 -34.495 1.00 74.81 185 LEU A N 1
ATOM 1414 C CA . LEU A 1 185 ? 15.393 -12.723 -34.301 1.00 74.81 185 LEU A CA 1
ATOM 1415 C C . LEU A 1 185 ? 14.607 -13.489 -35.375 1.00 74.81 185 LEU A C 1
ATOM 1417 O O . LEU A 1 185 ? 15.034 -14.565 -35.785 1.00 74.81 185 LEU A O 1
ATOM 1421 N N . TRP A 1 186 ? 13.486 -12.940 -35.853 1.00 73.50 186 TRP A N 1
ATOM 1422 C CA . TRP A 1 186 ? 12.692 -13.554 -36.922 1.00 73.50 186 TRP A CA 1
ATOM 1423 C C . TRP A 1 186 ? 13.398 -13.494 -38.285 1.00 73.50 186 TRP A C 1
ATOM 1425 O O . TRP A 1 186 ? 13.392 -14.476 -39.026 1.00 73.50 186 TRP A O 1
ATOM 1435 N N . ASN A 1 187 ? 14.055 -12.375 -38.602 1.00 75.06 187 ASN A N 1
ATOM 1436 C CA . ASN A 1 187 ? 14.757 -12.197 -39.878 1.00 75.06 187 ASN A CA 1
ATOM 1437 C C . ASN A 1 187 ? 16.047 -13.026 -39.990 1.00 75.06 187 ASN A C 1
ATOM 1439 O O . ASN A 1 187 ? 16.461 -13.346 -41.098 1.00 75.06 187 ASN A O 1
ATOM 1443 N N . GLY A 1 188 ? 16.679 -13.390 -38.870 1.00 71.50 188 GLY A N 1
ATOM 1444 C CA . GLY A 1 188 ? 17.887 -14.225 -38.866 1.00 71.50 188 GLY A CA 1
ATOM 1445 C C . GLY A 1 188 ? 17.649 -15.728 -39.078 1.00 71.50 188 GLY A C 1
ATOM 1446 O O . GLY A 1 188 ? 18.619 -16.478 -39.158 1.00 71.50 188 GLY A O 1
ATOM 1447 N N . ILE A 1 189 ? 16.390 -16.181 -39.125 1.00 80.31 189 ILE A N 1
ATOM 1448 C CA . ILE A 1 189 ? 16.020 -17.606 -39.239 1.00 80.31 189 ILE A CA 1
ATOM 1449 C C . ILE A 1 189 ? 15.657 -18.007 -40.691 1.00 80.31 189 ILE A C 1
ATOM 1451 O O . ILE A 1 189 ? 15.519 -19.199 -40.974 1.00 80.31 189 ILE A O 1
ATOM 1455 N N . GLN A 1 190 ? 15.531 -17.050 -41.621 1.00 63.19 190 GLN A N 1
ATOM 1456 C CA . GLN A 1 190 ? 15.322 -17.300 -43.060 1.00 63.19 190 GLN A CA 1
ATOM 1457 C C . GLN A 1 190 ? 16.636 -17.402 -43.836 1.00 63.19 190 GLN A C 1
ATOM 1459 O O . GLN A 1 190 ? 16.674 -18.239 -44.768 1.00 63.19 190 GLN A O 1
#

Radius of gyration: 31.78 Å; chains: 1; bounding box: 77×50×90 Å

Sequence (190 aa):
MYQLVCPNCGQKMRTKKLVSGKVKCPGCQQNFRTNTPPPVEQKAEPSPQEKEERIRMLVMAPFGALFLFIGLVAIAIDPDDLVSGWAPFYLAPVFCGLFFLTPAMFAFLRKQAEPAAVGTQATQSSRTSETPQAQPLGRKTENIVMGFFGSMFIIMAIASVLTVIAIVVLIFILLELLSQIGVDLWNGIQ